Protein AF-A0AAV6J4M1-F1 (afdb_monomer)

Secondary structure (DSSP, 8-state):
---PPPHHHHHHHHHHS----TT---HHHHHHHH-HHHHHHHHHH--EEEEEE-TTT--HHHHHHHHHT-TT--EEEEEE-S--TT-SHHHHHHHHHHHH-TT--EEEEEEEEE-SHHHHHHHHH-TT--EEEEEEPSS---GGGGG-TT--EEEEEEPPPTTS----SSS-TTSHHHHHHHHHHS-TT--EEEEES-B--TTHHHHHHHH-TT--EEE-TT-BS---HHHHHHHHHH-TT--EEE-TT--S-HHHHHHH-TT--EEEE-GGG--HHHHHHHHHTT-EEEE-

Structure (mmCIF, N/CA/C/O backbone):
data_AF-A0AAV6J4M1-F1
#
_entry.id   AF-A0AAV6J4M1-F1
#
loop_
_atom_site.group_PDB
_atom_site.id
_atom_site.type_symbol
_atom_site.label_atom_id
_atom_site.label_alt_id
_atom_site.label_comp_id
_atom_site.label_asym_id
_atom_site.label_entity_id
_atom_site.label_seq_id
_atom_site.pdbx_PDB_ins_code
_atom_site.Cartn_x
_atom_site.Cartn_y
_atom_site.Cartn_z
_atom_site.occupancy
_atom_site.B_iso_or_equiv
_atom_site.auth_seq_id
_atom_site.auth_comp_id
_atom_site.auth_asym_id
_atom_site.auth_atom_id
_atom_site.pdbx_PDB_model_num
ATOM 1 N N . MET A 1 1 ? -1.365 -8.390 -52.618 1.00 40.84 1 MET A N 1
ATOM 2 C CA . MET A 1 1 ? -2.039 -7.851 -51.422 1.00 40.84 1 MET A CA 1
ATOM 3 C C . MET A 1 1 ? -1.305 -8.433 -50.239 1.00 40.84 1 MET A C 1
ATOM 5 O O . MET A 1 1 ? -1.447 -9.622 -49.980 1.00 40.84 1 MET A O 1
ATOM 9 N N . ASP A 1 2 ? -0.430 -7.646 -49.626 1.00 44.84 2 ASP A N 1
ATOM 10 C CA . ASP A 1 2 ? 0.392 -8.113 -48.516 1.00 44.84 2 ASP A CA 1
ATOM 11 C C . ASP A 1 2 ? -0.505 -8.341 -47.301 1.00 44.84 2 ASP A C 1
ATOM 13 O O . ASP A 1 2 ? -0.982 -7.399 -46.677 1.00 44.84 2 ASP A O 1
ATOM 17 N N . GLY A 1 3 ? -0.771 -9.609 -46.988 1.00 54.00 3 GLY A N 1
ATOM 18 C CA . GLY A 1 3 ? -1.532 -10.043 -45.813 1.00 54.00 3 GLY A CA 1
ATOM 19 C C . GLY A 1 3 ? -0.759 -9.873 -44.502 1.00 54.00 3 GLY A C 1
ATOM 20 O O . GLY A 1 3 ? -0.816 -10.748 -43.641 1.00 54.00 3 GLY A O 1
ATOM 21 N N . SER A 1 4 ? 0.017 -8.797 -44.355 1.00 70.50 4 SER A N 1
ATOM 22 C CA . SER A 1 4 ? 0.750 -8.519 -43.126 1.00 70.50 4 SER A CA 1
ATOM 23 C C . SER A 1 4 ? -0.176 -7.819 -42.126 1.00 70.50 4 SER A C 1
ATOM 25 O O . SER A 1 4 ? -0.716 -6.747 -42.380 1.00 70.50 4 SER A O 1
ATOM 27 N N . LEU A 1 5 ? -0.391 -8.442 -40.964 1.00 73.62 5 LEU A N 1
ATOM 28 C CA . LEU A 1 5 ? -1.048 -7.777 -39.836 1.00 73.62 5 LEU A CA 1
ATOM 29 C C . LEU A 1 5 ? -0.231 -6.540 -39.432 1.00 73.62 5 LEU A C 1
ATOM 31 O O . LEU A 1 5 ? 0.966 -6.669 -39.156 1.00 73.62 5 LEU A O 1
ATOM 35 N N . CYS A 1 6 ? -0.865 -5.368 -39.373 1.00 82.31 6 CYS A N 1
ATOM 36 C CA . CYS A 1 6 ? -0.263 -4.129 -38.870 1.00 82.31 6 CYS A CA 1
ATOM 37 C C . CYS A 1 6 ? -0.032 -4.189 -37.350 1.00 82.31 6 CYS A C 1
ATOM 39 O O . CYS A 1 6 ? -0.712 -4.934 -36.643 1.00 82.31 6 CYS A O 1
ATOM 41 N N . ASP A 1 7 ? 0.911 -3.386 -36.845 1.00 81.31 7 ASP A N 1
ATOM 42 C CA . ASP A 1 7 ? 1.257 -3.355 -35.415 1.00 81.31 7 ASP A CA 1
ATOM 43 C C . ASP A 1 7 ? 0.049 -2.997 -34.535 1.00 81.31 7 ASP A C 1
ATOM 45 O O . ASP A 1 7 ? -0.155 -3.646 -33.520 1.00 81.31 7 ASP A O 1
ATOM 49 N N . GLU A 1 8 ? -0.823 -2.081 -34.965 1.00 81.81 8 GLU A N 1
ATOM 50 C CA . GLU A 1 8 ? -2.050 -1.699 -34.242 1.00 81.81 8 GLU A CA 1
ATOM 51 C C . GLU A 1 8 ? -2.999 -2.885 -34.000 1.00 81.81 8 GLU A C 1
ATOM 53 O O . GLU A 1 8 ? -3.528 -3.065 -32.902 1.00 81.81 8 GLU A O 1
ATOM 58 N N . LEU A 1 9 ? -3.183 -3.735 -35.017 1.00 80.31 9 LEU A N 1
ATOM 59 C CA . LEU A 1 9 ? -4.016 -4.932 -34.911 1.00 80.31 9 LEU A CA 1
ATOM 60 C C . LEU A 1 9 ? -3.347 -5.994 -34.035 1.00 80.31 9 LEU A C 1
ATOM 62 O O . LEU A 1 9 ? -4.029 -6.670 -33.268 1.00 80.31 9 LEU A O 1
ATOM 66 N N . LEU A 1 10 ? -2.019 -6.128 -34.115 1.00 80.50 10 LEU A N 1
ATOM 67 C CA . LEU A 1 10 ? -1.264 -7.014 -33.229 1.00 80.50 10 LEU A CA 1
ATOM 68 C C . LEU A 1 10 ? -1.346 -6.545 -31.775 1.00 80.50 10 LEU A C 1
ATOM 70 O O . LEU A 1 10 ? -1.583 -7.367 -30.899 1.00 80.50 10 LEU A O 1
ATOM 74 N N . GLU A 1 11 ? -1.216 -5.247 -31.503 1.00 78.94 11 GLU A N 1
ATOM 75 C CA . GLU A 1 11 ? -1.402 -4.693 -30.162 1.00 78.94 11 GLU A CA 1
ATOM 76 C C . G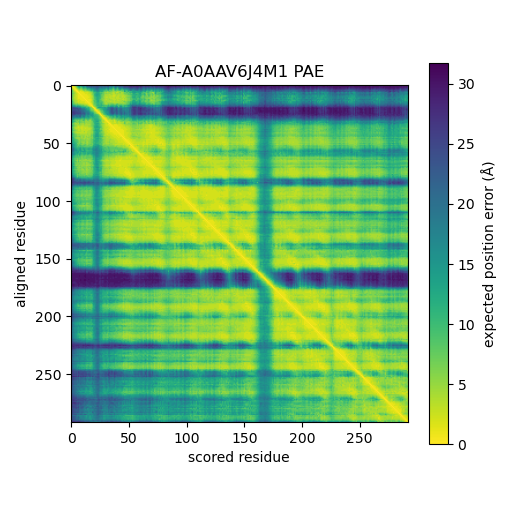LU A 1 11 ? -2.804 -4.972 -29.622 1.00 78.94 11 GLU A C 1
ATOM 78 O O . GLU A 1 11 ? -2.950 -5.346 -28.460 1.00 78.94 11 GLU A O 1
ATOM 83 N N . GLU A 1 12 ? -3.837 -4.839 -30.455 1.00 80.38 12 GLU A N 1
ATOM 84 C CA . GLU A 1 12 ? -5.207 -5.147 -30.053 1.00 80.38 12 GLU A CA 1
ATOM 85 C C . GLU A 1 12 ? -5.397 -6.640 -29.751 1.00 80.38 12 GLU A C 1
ATOM 87 O O . GLU A 1 12 ? -6.031 -6.997 -28.756 1.00 80.38 12 GLU A O 1
ATOM 92 N N . VAL A 1 13 ? -4.780 -7.526 -30.542 1.00 79.56 13 VAL A N 1
ATOM 93 C CA . VAL A 1 13 ? -4.726 -8.964 -30.236 1.00 79.56 13 VAL A CA 1
ATOM 94 C C . VAL A 1 13 ? -4.042 -9.191 -28.886 1.00 79.56 13 VAL A C 1
ATOM 96 O O . VAL A 1 13 ? -4.604 -9.877 -28.036 1.00 79.56 13 VAL A O 1
ATOM 99 N N . LEU A 1 14 ? -2.884 -8.569 -28.641 1.00 77.56 14 LEU A N 1
ATOM 100 C CA . LEU A 1 14 ? -2.144 -8.681 -27.378 1.00 77.56 14 LEU A CA 1
ATOM 101 C C . LEU A 1 14 ? -2.943 -8.169 -26.172 1.00 77.56 14 LEU A C 1
ATOM 103 O O . LEU A 1 14 ? -2.889 -8.780 -25.105 1.00 77.56 14 LEU A O 1
ATOM 107 N N . ARG A 1 15 ? -3.712 -7.083 -26.331 1.00 73.25 15 ARG A N 1
ATOM 108 C CA . ARG A 1 15 ? -4.602 -6.549 -25.284 1.00 73.25 15 ARG A CA 1
ATOM 109 C C . ARG A 1 15 ? -5.758 -7.495 -24.965 1.00 73.25 15 ARG A C 1
ATOM 111 O O . ARG A 1 15 ? -6.187 -7.546 -23.814 1.00 73.25 15 ARG A O 1
ATOM 118 N N . ARG A 1 16 ? -6.252 -8.234 -25.963 1.00 74.50 16 ARG A N 1
ATOM 119 C CA . ARG A 1 16 ? -7.372 -9.181 -25.830 1.00 74.50 16 ARG A CA 1
ATOM 120 C C . ARG A 1 16 ? -6.956 -10.576 -25.383 1.00 74.50 16 ARG A C 1
ATOM 122 O O . ARG A 1 16 ? -7.824 -11.356 -24.990 1.00 74.50 16 ARG A O 1
ATOM 129 N N . LEU A 1 17 ? -5.665 -10.909 -25.434 1.00 69.81 17 LEU A N 1
ATOM 130 C CA . LEU A 1 17 ? -5.186 -12.181 -24.911 1.00 69.81 17 LEU A CA 1
ATOM 131 C C . LEU A 1 17 ? -5.515 -12.277 -23.413 1.00 69.81 17 LEU A C 1
ATOM 133 O O . LEU A 1 17 ? -5.267 -11.325 -22.666 1.00 69.81 17 LEU A O 1
ATOM 137 N N . PRO A 1 18 ? -6.069 -13.411 -22.946 1.00 58.81 18 PRO A N 1
ATOM 138 C CA . PRO A 1 18 ? -6.421 -13.578 -21.547 1.00 58.81 18 PRO A CA 1
ATOM 139 C C . PRO A 1 18 ? -5.199 -13.356 -20.649 1.00 58.81 18 PRO A C 1
ATOM 141 O O . PRO A 1 18 ? -4.296 -14.192 -20.593 1.00 58.81 18 PRO A O 1
ATOM 144 N N . ARG A 1 19 ? -5.192 -12.259 -19.883 1.00 55.91 19 ARG A N 1
ATOM 145 C CA . ARG A 1 19 ? -4.301 -12.082 -18.728 1.00 55.91 19 ARG A CA 1
ATOM 146 C C . ARG A 1 19 ? -4.789 -13.031 -17.627 1.00 55.91 19 ARG A C 1
ATOM 148 O O . ARG A 1 19 ? -5.491 -12.616 -16.710 1.00 55.91 19 ARG A O 1
ATOM 155 N N . ARG A 1 20 ? -4.573 -14.342 -17.795 1.00 42.81 20 ARG A N 1
ATOM 156 C CA . ARG A 1 20 ? -5.052 -15.343 -16.830 1.00 42.81 20 ARG A CA 1
ATOM 157 C C . ARG A 1 20 ? -4.325 -15.184 -15.494 1.00 42.81 20 ARG A C 1
ATOM 159 O O . ARG A 1 20 ? -3.163 -14.802 -15.443 1.00 42.81 20 ARG A O 1
ATOM 166 N N . LEU A 1 21 ? -5.097 -15.467 -14.447 1.00 35.28 21 LEU A N 1
ATOM 167 C CA . LEU A 1 21 ? -4.810 -15.368 -13.021 1.00 35.28 21 LEU A CA 1
ATOM 168 C C . LEU A 1 21 ? -3.398 -15.831 -12.588 1.00 35.28 21 LEU A C 1
ATOM 170 O O . LEU A 1 21 ? -2.797 -16.673 -13.254 1.00 35.28 21 LEU A O 1
ATOM 174 N N . PRO A 1 22 ? -2.926 -15.399 -11.397 1.00 39.91 22 PRO A N 1
ATOM 175 C CA . PRO A 1 22 ? -1.544 -15.556 -10.914 1.00 39.91 22 PRO A CA 1
ATOM 176 C C . PRO A 1 22 ? -1.034 -16.998 -10.730 1.00 39.91 22 PRO A C 1
ATOM 178 O O . PRO A 1 22 ? 0.119 -17.180 -10.355 1.00 39.91 22 PRO A O 1
ATOM 181 N N . PHE A 1 23 ? -1.869 -18.019 -10.949 1.00 31.69 23 PHE A N 1
ATOM 182 C CA . PHE A 1 23 ? -1.563 -19.418 -10.628 1.00 31.69 23 PHE A CA 1
ATOM 183 C C . PHE A 1 23 ? -1.168 -20.291 -11.826 1.00 31.69 23 PHE A C 1
ATOM 185 O O . PHE A 1 23 ? -0.616 -21.367 -11.623 1.00 31.69 23 PHE A O 1
ATOM 192 N N . PHE A 1 24 ? -1.378 -19.829 -13.062 1.00 31.62 24 PHE A N 1
ATOM 193 C CA . PHE A 1 24 ? -0.887 -20.512 -14.261 1.00 31.62 24 PHE A CA 1
ATOM 194 C C . PHE A 1 24 ? -0.289 -19.479 -15.216 1.00 31.62 24 PHE A C 1
ATOM 196 O O . PHE A 1 24 ? -0.971 -18.925 -16.080 1.00 31.62 24 PHE A O 1
ATOM 203 N N . ALA A 1 25 ? 1.004 -19.203 -15.041 1.00 42.94 25 ALA A N 1
ATOM 204 C CA . ALA A 1 25 ? 1.807 -18.623 -16.108 1.00 42.94 25 ALA A CA 1
ATOM 205 C C . ALA A 1 25 ? 1.700 -19.531 -17.345 1.00 42.94 25 ALA A C 1
ATOM 207 O O . ALA A 1 25 ? 1.677 -20.748 -17.186 1.00 42.94 25 ALA A O 1
ATOM 208 N N . SER A 1 26 ? 1.563 -18.938 -18.538 1.00 44.09 26 SER A N 1
ATOM 209 C CA . SER A 1 26 ? 2.355 -19.328 -19.722 1.00 44.09 26 SER A CA 1
ATOM 210 C C . SER A 1 26 ? 1.927 -18.619 -21.012 1.00 44.09 26 SER A C 1
ATOM 212 O O . SER A 1 26 ? 2.798 -18.293 -21.805 1.00 44.09 26 SER A O 1
ATOM 214 N N . SER A 1 27 ? 0.656 -18.245 -21.228 1.00 46.75 27 SER A N 1
ATOM 215 C CA . SER A 1 27 ? 0.275 -17.801 -22.592 1.00 46.75 27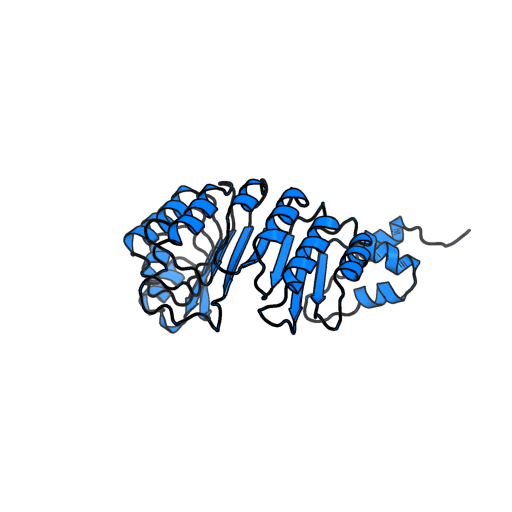 SER A CA 1
ATOM 216 C C . SER A 1 27 ? 0.918 -16.479 -23.062 1.00 46.75 27 SER A C 1
ATOM 218 O O . SER A 1 27 ? 1.266 -16.354 -24.232 1.00 46.75 27 SER A O 1
ATOM 220 N N . THR A 1 28 ? 1.148 -15.498 -22.179 1.00 51.84 28 THR A N 1
ATOM 221 C CA . THR A 1 28 ? 1.833 -14.234 -22.534 1.00 51.84 28 THR A CA 1
ATOM 222 C C . THR A 1 28 ? 3.354 -14.367 -22.613 1.00 51.84 28 THR A C 1
ATOM 224 O O . THR A 1 28 ? 3.997 -13.579 -23.306 1.00 51.84 28 THR A O 1
ATOM 227 N N . ALA A 1 29 ? 3.941 -15.370 -21.954 1.00 56.22 29 ALA A N 1
ATOM 228 C CA . ALA A 1 29 ? 5.354 -15.692 -22.128 1.00 56.22 29 ALA A CA 1
ATOM 229 C C . ALA A 1 29 ? 5.597 -16.284 -23.526 1.00 56.22 29 ALA A C 1
ATOM 231 O O . ALA A 1 29 ? 6.570 -15.911 -24.180 1.00 56.22 29 ALA A O 1
ATOM 232 N N . ASP A 1 30 ? 4.664 -17.090 -24.035 1.00 63.12 30 ASP A N 1
ATOM 233 C CA . ASP A 1 30 ? 4.763 -17.716 -25.358 1.00 63.12 30 ASP A CA 1
ATOM 234 C C . ASP A 1 30 ? 4.690 -16.694 -26.504 1.00 63.12 30 ASP A C 1
ATOM 236 O O . ASP A 1 30 ? 5.442 -16.784 -27.473 1.00 63.12 30 ASP A O 1
ATOM 240 N N . VAL A 1 31 ? 3.871 -15.645 -26.359 1.00 72.88 31 VAL A N 1
ATOM 241 C CA . VAL A 1 31 ? 3.809 -14.486 -27.279 1.00 72.88 31 VAL A CA 1
ATOM 242 C C . VAL A 1 31 ? 5.188 -13.862 -27.493 1.00 72.88 31 VAL A C 1
ATOM 244 O O . VAL A 1 31 ? 5.555 -13.479 -28.607 1.00 72.88 31 VAL A O 1
ATOM 247 N N . SER A 1 32 ? 5.961 -13.766 -26.414 1.00 73.75 32 SER A N 1
ATOM 248 C CA . SER A 1 32 ? 7.292 -13.171 -26.415 1.00 73.75 32 SER A CA 1
ATOM 249 C C . SER A 1 32 ? 8.322 -14.029 -27.175 1.00 73.75 32 SER A C 1
ATOM 251 O O . SER A 1 32 ? 9.348 -13.510 -27.618 1.00 73.75 32 SER A O 1
ATOM 253 N N . LEU A 1 33 ? 8.011 -15.316 -27.387 1.00 80.69 33 LEU A N 1
ATOM 254 C CA . LEU A 1 33 ? 8.830 -16.297 -28.104 1.00 80.69 33 LEU A CA 1
ATOM 255 C C . LEU A 1 33 ? 8.482 -16.406 -29.600 1.00 80.69 33 LEU A C 1
ATOM 257 O O . LEU A 1 33 ? 9.277 -16.954 -30.359 1.00 80.69 33 LEU A O 1
ATOM 261 N N . VAL A 1 34 ? 7.343 -15.856 -30.049 1.00 85.38 34 VAL A N 1
ATOM 262 C CA . VAL A 1 34 ? 6.888 -15.954 -31.453 1.00 85.38 34 VAL A CA 1
ATOM 263 C C . VAL A 1 34 ? 7.854 -15.260 -32.415 1.00 85.38 34 VAL A C 1
ATOM 265 O O . VAL A 1 34 ? 8.222 -15.806 -33.451 1.00 85.38 34 VAL A O 1
ATOM 268 N N . SER A 1 35 ? 8.251 -14.021 -32.111 1.00 85.56 35 SER A N 1
ATOM 269 C CA . SER A 1 35 ? 9.223 -13.268 -32.912 1.00 85.56 35 SER A CA 1
ATOM 270 C C . SER A 1 35 ? 9.751 -12.045 -32.162 1.00 85.56 35 SER A C 1
ATOM 272 O O . SER A 1 35 ? 9.118 -11.540 -31.235 1.00 85.56 35 SER A O 1
ATOM 274 N N . LYS A 1 36 ? 10.867 -11.470 -32.637 1.00 86.38 36 LYS A N 1
ATOM 275 C CA . LYS A 1 36 ? 11.378 -10.187 -32.116 1.00 86.38 36 LYS A CA 1
ATOM 276 C C . LYS A 1 36 ? 10.361 -9.044 -32.252 1.00 86.38 36 LYS A C 1
ATOM 278 O O . LYS A 1 36 ? 10.357 -8.151 -31.411 1.00 86.38 36 LYS A O 1
ATOM 283 N N . ARG A 1 37 ? 9.513 -9.057 -33.292 1.00 87.31 37 ARG A N 1
ATOM 284 C CA . ARG A 1 37 ? 8.454 -8.051 -33.495 1.00 87.31 37 ARG A CA 1
ATOM 285 C C . ARG A 1 37 ? 7.375 -8.180 -32.419 1.00 87.31 37 ARG A C 1
ATOM 287 O O . ARG A 1 37 ? 7.059 -7.194 -31.765 1.00 87.31 37 ARG A O 1
ATOM 294 N N . TRP A 1 38 ? 6.902 -9.401 -32.175 1.00 86.25 38 TRP A N 1
ATOM 295 C CA . TRP A 1 38 ? 5.918 -9.697 -31.130 1.00 86.25 38 TRP A CA 1
ATOM 296 C C . TRP A 1 38 ? 6.452 -9.383 -29.731 1.00 86.25 38 TRP A C 1
ATOM 298 O O . TRP A 1 38 ? 5.757 -8.752 -28.944 1.00 86.25 38 TRP A O 1
ATOM 308 N N . LEU A 1 39 ? 7.715 -9.720 -29.452 1.00 84.44 39 LEU A N 1
ATOM 309 C CA . LEU A 1 39 ? 8.377 -9.372 -28.196 1.00 84.44 39 LEU A CA 1
ATOM 310 C C . LEU A 1 39 ? 8.403 -7.855 -27.952 1.00 84.44 39 LEU A C 1
ATOM 312 O O . LEU A 1 39 ? 8.117 -7.413 -26.843 1.00 84.44 39 LEU A O 1
ATOM 316 N N . ARG A 1 40 ? 8.744 -7.049 -28.967 1.00 87.25 40 ARG A N 1
ATOM 317 C CA . ARG A 1 40 ? 8.780 -5.581 -28.838 1.00 87.25 40 ARG A CA 1
ATOM 318 C C . ARG A 1 40 ? 7.392 -4.998 -28.572 1.00 87.25 40 ARG A C 1
ATOM 320 O O . ARG A 1 40 ? 7.267 -4.201 -27.651 1.00 87.25 40 ARG A O 1
ATOM 327 N N . LEU A 1 41 ? 6.376 -5.432 -29.323 1.00 85.19 41 LEU A N 1
ATOM 328 C CA . LEU A 1 41 ? 4.989 -4.975 -29.148 1.00 85.19 41 LEU A CA 1
ATOM 329 C C . LEU A 1 41 ? 4.397 -5.419 -27.806 1.00 85.19 41 LEU A C 1
ATOM 331 O O . LEU A 1 41 ? 3.686 -4.670 -27.142 1.00 85.19 41 LEU A O 1
ATOM 335 N N . TYR A 1 42 ? 4.726 -6.631 -27.362 1.00 85.12 42 TYR A N 1
ATOM 336 C CA . TYR A 1 42 ? 4.346 -7.105 -26.037 1.00 85.12 42 TYR A CA 1
ATOM 337 C C . TYR A 1 42 ? 4.934 -6.207 -24.946 1.00 85.12 42 TYR A C 1
ATOM 339 O O . TYR A 1 42 ? 4.208 -5.743 -24.069 1.00 85.12 42 TYR A O 1
ATOM 347 N N . ARG A 1 43 ? 6.234 -5.895 -25.016 1.00 87.19 43 ARG A N 1
ATOM 348 C CA . ARG A 1 43 ? 6.882 -5.022 -24.026 1.00 87.19 43 ARG A CA 1
ATOM 349 C C . ARG A 1 43 ? 6.337 -3.590 -24.062 1.00 87.19 43 ARG A C 1
ATOM 351 O O . ARG A 1 43 ? 6.094 -3.028 -22.998 1.00 87.19 43 ARG A O 1
ATOM 358 N N . SER A 1 44 ? 6.058 -3.031 -25.244 1.00 86.62 44 SER A N 1
ATOM 359 C CA . SER A 1 44 ? 5.497 -1.676 -25.369 1.00 86.62 44 SER A CA 1
ATOM 360 C C . SER A 1 44 ? 4.076 -1.552 -24.819 1.00 86.62 44 SER A C 1
ATOM 362 O O . SER A 1 44 ? 3.732 -0.513 -24.265 1.00 86.62 44 SER A O 1
ATOM 364 N N . THR A 1 45 ? 3.265 -2.607 -24.924 1.00 84.31 45 THR A N 1
ATOM 365 C CA . THR A 1 45 ? 1.862 -2.614 -24.470 1.00 84.31 45 THR A CA 1
ATOM 366 C C . THR A 1 45 ? 1.669 -3.108 -23.036 1.00 84.31 45 THR A C 1
ATOM 368 O O . THR A 1 45 ? 0.571 -2.994 -22.481 1.00 84.31 45 THR A O 1
ATOM 371 N N . THR A 1 46 ? 2.716 -3.646 -22.408 1.00 85.19 46 THR A N 1
ATOM 372 C CA . THR A 1 46 ? 2.650 -4.161 -21.037 1.00 85.19 46 THR A CA 1
ATOM 373 C C . THR A 1 46 ? 2.649 -3.014 -20.029 1.00 85.19 46 THR A C 1
ATOM 375 O O . THR A 1 46 ? 3.603 -2.246 -19.932 1.00 85.19 46 THR A O 1
ATOM 378 N N . SER A 1 47 ? 1.574 -2.926 -19.242 1.00 88.44 47 SER A N 1
ATOM 379 C CA . SER A 1 47 ? 1.403 -1.913 -18.192 1.00 88.44 47 SER A CA 1
ATOM 380 C C . SER A 1 47 ? 1.690 -2.431 -16.781 1.00 88.44 47 SER A C 1
ATOM 382 O O . SER A 1 47 ? 1.912 -1.640 -15.867 1.00 88.44 47 SER A O 1
ATOM 384 N N . THR A 1 48 ? 1.685 -3.751 -16.593 1.00 88.88 48 THR A N 1
ATOM 385 C CA . THR A 1 48 ? 1.847 -4.412 -15.294 1.00 88.88 48 THR A CA 1
ATOM 386 C C . THR A 1 48 ? 2.946 -5.459 -15.380 1.00 88.88 48 THR A C 1
ATOM 388 O O . THR A 1 48 ? 2.886 -6.324 -16.255 1.00 88.88 48 THR A O 1
ATOM 391 N N . LEU A 1 49 ? 3.912 -5.417 -14.467 1.00 90.00 49 LEU A N 1
ATOM 392 C CA . LEU A 1 49 ? 5.040 -6.342 -14.462 1.00 90.00 49 LEU A CA 1
ATOM 393 C C . LEU A 1 49 ? 5.334 -6.842 -13.048 1.00 90.00 49 LEU A C 1
ATOM 395 O O . LEU A 1 49 ? 5.384 -6.061 -12.099 1.00 90.00 49 LEU A O 1
ATOM 399 N N . SER A 1 50 ? 5.572 -8.145 -12.932 1.00 90.31 50 SER A N 1
ATOM 400 C CA . SER A 1 50 ? 6.018 -8.788 -11.698 1.00 90.31 50 SER A CA 1
ATOM 401 C C . SER A 1 50 ? 7.352 -9.474 -11.950 1.00 90.31 50 SER A C 1
ATOM 403 O O . SER A 1 50 ? 7.453 -10.307 -12.851 1.00 90.31 50 SER A O 1
ATOM 405 N N . LEU A 1 51 ? 8.374 -9.116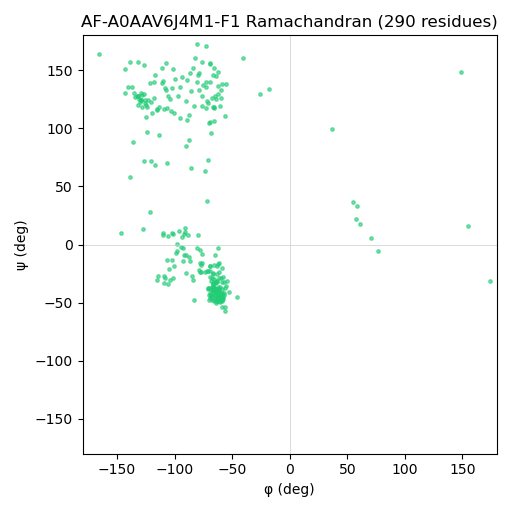 -11.176 1.00 89.88 51 LEU A N 1
ATOM 406 C CA . LEU A 1 51 ? 9.734 -9.628 -11.321 1.00 89.88 51 LEU A CA 1
ATOM 407 C C . LEU A 1 51 ? 10.190 -10.300 -10.032 1.00 89.88 51 LEU A C 1
ATOM 409 O O . LEU A 1 51 ? 9.962 -9.785 -8.941 1.00 89.88 51 LEU A O 1
ATOM 413 N N . ARG A 1 52 ? 10.884 -11.429 -10.176 1.00 88.00 52 ARG A N 1
ATOM 414 C CA . ARG A 1 52 ? 11.630 -12.061 -9.088 1.00 88.00 52 ARG A CA 1
ATOM 415 C C . ARG A 1 52 ? 13.113 -11.901 -9.360 1.00 88.00 52 ARG A C 1
ATOM 417 O O . ARG A 1 52 ? 13.610 -12.387 -10.374 1.00 88.00 52 ARG A O 1
ATOM 424 N N . LEU A 1 53 ? 13.791 -11.176 -8.485 1.00 87.94 53 LEU A N 1
ATOM 425 C CA . LEU A 1 53 ? 15.183 -10.789 -8.652 1.00 87.94 53 LEU A CA 1
ATOM 426 C C . LEU A 1 53 ? 16.013 -11.398 -7.529 1.00 87.94 53 LEU A C 1
ATOM 428 O O . LEU A 1 53 ? 15.596 -11.405 -6.376 1.00 87.94 53 LEU A O 1
ATOM 432 N N . SER A 1 54 ? 17.201 -11.867 -7.869 1.00 85.69 54 SER A N 1
ATOM 433 C CA . SER A 1 54 ? 18.227 -12.280 -6.926 1.00 85.69 54 SER A CA 1
ATOM 434 C C . SER A 1 54 ? 19.559 -11.646 -7.333 1.00 85.69 54 SER A C 1
ATOM 436 O O . SER A 1 54 ? 19.748 -11.303 -8.506 1.00 85.69 54 SER A O 1
ATOM 438 N N . PRO A 1 55 ? 20.507 -11.487 -6.398 1.00 81.25 55 PRO A N 1
ATOM 439 C CA . PRO A 1 55 ? 21.846 -10.996 -6.723 1.00 81.25 55 PRO A CA 1
ATOM 440 C C . PRO A 1 55 ? 22.535 -11.824 -7.816 1.00 81.25 55 PRO A C 1
ATOM 442 O O . PRO A 1 55 ? 23.281 -11.282 -8.625 1.00 81.25 55 PRO A O 1
ATOM 445 N N . ASP A 1 56 ? 22.235 -13.123 -7.871 1.00 81.88 56 ASP A N 1
ATOM 446 C CA . ASP A 1 56 ? 22.838 -14.062 -8.819 1.00 81.88 56 ASP A CA 1
ATOM 447 C C . ASP A 1 56 ? 22.257 -13.946 -10.235 1.00 81.88 56 ASP A C 1
ATOM 449 O O . ASP A 1 56 ? 22.906 -14.336 -11.206 1.00 81.88 56 ASP A O 1
ATOM 453 N N . ASN A 1 57 ? 21.027 -13.435 -10.372 1.00 79.75 57 ASN A N 1
ATOM 454 C CA . ASN A 1 57 ? 20.301 -13.428 -11.645 1.00 79.75 57 ASN A CA 1
ATOM 455 C C . ASN A 1 57 ? 20.202 -12.047 -12.307 1.00 79.75 57 ASN A C 1
ATOM 457 O O . ASN A 1 57 ? 19.824 -11.958 -13.477 1.00 79.75 57 ASN A O 1
ATOM 461 N N . CYS A 1 58 ? 20.516 -10.972 -11.582 1.00 78.81 58 CYS A N 1
ATOM 462 C CA . CYS A 1 58 ? 20.239 -9.617 -12.031 1.00 78.81 58 CYS A CA 1
ATOM 463 C C . CYS A 1 58 ? 21.346 -8.650 -11.620 1.00 78.81 58 CYS A C 1
ATOM 465 O O . CYS A 1 58 ? 21.688 -8.523 -10.449 1.00 78.81 58 CYS A O 1
ATOM 467 N N . THR A 1 59 ? 21.829 -7.866 -12.587 1.00 81.19 59 THR A N 1
ATOM 468 C CA . THR A 1 59 ? 22.623 -6.664 -12.299 1.00 81.19 59 THR A CA 1
ATOM 469 C C . THR A 1 59 ? 21.730 -5.420 -12.400 1.00 81.19 59 THR A C 1
ATOM 471 O O . THR A 1 59 ? 20.898 -5.347 -13.312 1.00 81.19 59 THR A O 1
ATOM 474 N N . PRO A 1 60 ? 21.887 -4.398 -11.541 1.00 77.69 60 PRO A N 1
ATOM 475 C CA . PRO A 1 60 ? 21.042 -3.196 -11.579 1.00 77.69 60 PRO A CA 1
ATOM 476 C C . PRO A 1 60 ? 21.032 -2.490 -12.943 1.00 77.69 60 PRO A C 1
ATOM 478 O O . PRO A 1 60 ? 19.993 -2.011 -13.398 1.00 77.69 60 PRO A O 1
ATOM 481 N N . HIS A 1 61 ? 22.172 -2.481 -13.641 1.00 79.12 61 HIS A N 1
ATOM 482 C CA . HIS A 1 61 ? 22.280 -1.909 -14.985 1.00 79.12 61 HIS A CA 1
ATOM 483 C C . HIS A 1 61 ? 21.465 -2.705 -16.019 1.00 79.12 61 HIS A C 1
ATOM 485 O O . HIS A 1 61 ? 20.829 -2.126 -16.903 1.00 79.12 61 HIS A O 1
ATOM 491 N N . SER A 1 62 ? 21.453 -4.040 -15.918 1.00 86.62 62 SER A N 1
ATOM 492 C CA . SER A 1 62 ? 20.615 -4.873 -16.789 1.00 86.62 62 SER A CA 1
ATOM 493 C C . SER A 1 62 ? 19.126 -4.626 -16.555 1.00 86.62 62 SER A C 1
ATOM 495 O O . SER A 1 62 ? 18.359 -4.625 -17.516 1.00 86.62 62 SER A O 1
ATOM 497 N N . LEU A 1 63 ? 18.731 -4.318 -15.315 1.00 88.38 63 LEU A N 1
ATOM 498 C CA . LEU A 1 63 ? 17.350 -3.996 -14.978 1.00 88.38 63 LEU A CA 1
ATOM 499 C C . LEU A 1 63 ? 16.904 -2.665 -15.584 1.00 88.38 63 LEU A C 1
ATOM 501 O O . LEU A 1 63 ? 15.830 -2.625 -16.175 1.00 88.38 63 LEU A O 1
ATOM 505 N N . SER A 1 64 ? 17.713 -1.603 -15.521 1.00 89.38 64 SER A N 1
ATOM 506 C CA . SER A 1 64 ? 17.357 -0.326 -16.165 1.00 89.38 64 SER A CA 1
ATOM 507 C C . SER A 1 64 ? 17.178 -0.487 -17.677 1.00 89.38 64 SER A C 1
ATOM 509 O O . SER A 1 64 ? 16.174 -0.061 -18.249 1.00 89.38 64 SER A O 1
ATOM 511 N N . SER A 1 65 ? 18.117 -1.187 -18.326 1.00 90.50 65 SER A N 1
ATOM 512 C CA . SER A 1 65 ? 18.013 -1.517 -19.752 1.00 90.50 65 SER A CA 1
ATOM 513 C C . SER A 1 65 ? 16.755 -2.333 -20.046 1.00 90.50 65 SER A C 1
ATOM 515 O O . SER A 1 65 ? 15.996 -2.009 -20.957 1.00 90.50 65 SER A O 1
ATOM 517 N N . PHE A 1 66 ? 16.464 -3.351 -19.240 1.00 90.88 66 PHE A N 1
ATOM 518 C CA . PHE A 1 66 ? 15.259 -4.153 -19.389 1.00 90.88 66 PHE A CA 1
ATOM 519 C C . PHE A 1 66 ? 13.981 -3.311 -19.249 1.00 90.88 66 PHE A C 1
ATOM 521 O O . PHE A 1 66 ? 13.144 -3.354 -20.150 1.00 90.88 66 PHE A O 1
ATOM 528 N N . LEU A 1 67 ? 13.867 -2.496 -18.197 1.00 90.69 67 LEU A N 1
ATOM 529 C CA . LEU A 1 67 ? 12.705 -1.642 -17.932 1.00 90.69 67 LEU A CA 1
ATOM 530 C C . LEU A 1 67 ? 12.484 -0.573 -19.006 1.00 90.69 67 LEU A C 1
ATOM 532 O O . LEU A 1 67 ? 11.336 -0.274 -19.321 1.00 90.69 67 LEU A O 1
ATOM 536 N N . SER A 1 68 ? 13.546 -0.069 -19.645 1.00 90.06 68 SER A N 1
ATOM 537 C CA . SER A 1 68 ? 13.424 0.894 -20.753 1.00 90.06 68 SER A CA 1
ATOM 538 C C . SER A 1 68 ? 12.605 0.375 -21.946 1.00 90.06 68 SER A C 1
ATOM 540 O O . SER A 1 68 ? 12.062 1.160 -22.721 1.00 90.06 68 SER A O 1
ATOM 542 N N . HIS A 1 69 ? 12.446 -0.948 -22.075 1.00 89.94 69 HIS A N 1
ATOM 543 C CA . HIS A 1 69 ? 11.610 -1.553 -23.111 1.00 89.94 69 HIS A CA 1
ATOM 544 C C . HIS A 1 69 ? 10.105 -1.496 -22.793 1.00 89.94 69 HIS A C 1
ATOM 546 O O . HIS A 1 69 ? 9.307 -1.898 -23.639 1.00 89.94 69 HIS A O 1
ATOM 552 N N . PHE A 1 70 ? 9.711 -1.015 -21.608 1.00 90.38 70 PHE A N 1
ATOM 553 C CA . PHE A 1 70 ? 8.330 -0.975 -21.117 1.00 90.38 70 PHE A CA 1
ATOM 554 C C . PHE A 1 70 ? 7.839 0.473 -20.894 1.00 90.38 70 PHE A C 1
ATOM 556 O O . PHE A 1 70 ? 7.591 0.889 -19.763 1.00 90.38 70 PHE A O 1
ATOM 563 N N . PRO A 1 71 ? 7.656 1.274 -21.961 1.00 89.44 71 PRO A N 1
ATOM 564 C CA . PRO A 1 71 ? 7.288 2.694 -21.870 1.00 89.44 71 PRO A CA 1
ATOM 565 C C . PRO A 1 71 ? 5.893 2.968 -21.276 1.00 89.44 71 PRO A C 1
ATOM 567 O O . PRO A 1 71 ? 5.596 4.104 -20.891 1.00 89.44 71 PRO A O 1
ATOM 570 N N . CYS A 1 72 ? 5.021 1.958 -21.231 1.00 87.81 72 CYS A N 1
ATOM 571 C CA . CYS A 1 72 ? 3.663 2.042 -20.689 1.00 87.81 72 CYS A CA 1
ATOM 572 C C . CYS A 1 72 ? 3.534 1.435 -19.283 1.00 87.81 72 CYS A C 1
ATOM 574 O O . CYS A 1 72 ? 2.412 1.273 -18.800 1.00 87.81 72 CYS A O 1
ATOM 576 N N . LEU A 1 73 ? 4.651 1.095 -18.629 1.00 90.88 73 LEU A N 1
ATOM 577 C CA . LEU A 1 73 ? 4.635 0.475 -17.310 1.00 90.88 73 LEU A CA 1
ATOM 578 C C . LEU A 1 73 ? 4.070 1.434 -16.252 1.00 90.88 73 LEU A C 1
ATOM 580 O O . LEU A 1 73 ? 4.648 2.484 -15.975 1.00 90.88 73 LEU A O 1
ATOM 584 N N . SER A 1 74 ? 2.952 1.042 -15.642 1.00 93.25 74 SER A N 1
ATOM 585 C CA . SER A 1 74 ? 2.288 1.780 -14.565 1.00 93.25 74 SER A CA 1
ATOM 586 C C . SER A 1 74 ? 2.308 1.020 -13.238 1.00 93.25 74 SER A C 1
ATOM 588 O O . SER A 1 74 ? 2.309 1.643 -12.181 1.00 93.25 74 SER A O 1
ATOM 590 N N . SER A 1 75 ? 2.370 -0.313 -13.262 1.00 93.56 75 SER A N 1
ATOM 591 C CA . SER A 1 75 ? 2.420 -1.147 -12.060 1.00 93.56 75 SER A CA 1
ATOM 592 C C . SER A 1 75 ? 3.617 -2.088 -12.091 1.00 93.56 75 SER A C 1
ATOM 594 O O . SER A 1 75 ? 3.776 -2.871 -13.031 1.00 93.56 75 SER A O 1
ATOM 596 N N . LEU A 1 76 ? 4.444 -2.022 -11.051 1.00 93.88 76 LEU A N 1
ATOM 597 C CA . LEU A 1 76 ? 5.633 -2.848 -10.895 1.00 93.88 76 LEU A CA 1
ATOM 598 C C . LEU A 1 76 ? 5.644 -3.506 -9.517 1.00 93.88 76 LEU A C 1
ATOM 600 O O . LEU A 1 76 ? 5.589 -2.832 -8.489 1.00 93.88 76 LEU A O 1
ATOM 604 N N . SER A 1 77 ? 5.752 -4.829 -9.506 1.00 92.69 77 SER A N 1
ATOM 605 C CA . SER A 1 77 ? 5.974 -5.619 -8.301 1.00 92.69 77 SER A CA 1
ATOM 606 C C . SER A 1 77 ? 7.308 -6.345 -8.419 1.00 92.69 77 SER A C 1
ATOM 608 O O . SER A 1 77 ? 7.568 -7.026 -9.411 1.00 92.69 77 SER A O 1
ATOM 610 N N . ILE A 1 78 ? 8.172 -6.173 -7.426 1.00 91.19 78 ILE A N 1
ATOM 611 C CA . ILE A 1 78 ? 9.489 -6.797 -7.370 1.00 91.19 78 ILE A CA 1
ATOM 612 C C . ILE A 1 78 ? 9.579 -7.610 -6.083 1.00 91.19 78 ILE A C 1
ATOM 614 O O . ILE A 1 78 ? 9.421 -7.085 -4.980 1.00 91.19 78 ILE A O 1
ATOM 618 N N . THR A 1 79 ? 9.880 -8.895 -6.233 1.00 88.81 79 THR A N 1
ATOM 619 C CA . THR A 1 79 ? 10.241 -9.786 -5.133 1.00 88.81 79 THR A CA 1
ATOM 620 C C . THR A 1 79 ? 11.745 -10.014 -5.165 1.00 88.81 79 THR A C 1
ATOM 622 O O . THR A 1 79 ? 12.277 -10.408 -6.203 1.00 88.81 79 THR A O 1
ATOM 625 N N . ILE A 1 80 ? 12.432 -9.747 -4.054 1.00 85.44 80 ILE A N 1
ATOM 626 C CA . ILE A 1 80 ? 13.879 -9.967 -3.937 1.00 85.44 80 ILE A CA 1
ATOM 627 C C . ILE A 1 80 ? 14.149 -11.236 -3.125 1.00 85.44 80 ILE A C 1
ATOM 629 O O . ILE A 1 80 ? 13.891 -11.271 -1.919 1.00 85.44 80 ILE A O 1
ATOM 633 N N . ASP A 1 81 ? 14.739 -12.234 -3.782 1.00 83.50 81 ASP A N 1
ATOM 634 C CA . ASP A 1 81 ? 15.141 -13.516 -3.203 1.00 83.50 81 ASP A CA 1
ATOM 635 C C . ASP A 1 81 ? 16.654 -13.542 -2.912 1.00 83.50 81 ASP A C 1
ATOM 637 O O . ASP A 1 81 ? 17.451 -12.883 -3.579 1.00 83.50 81 ASP A O 1
ATOM 641 N N . GLY A 1 82 ? 17.074 -14.310 -1.900 1.00 68.00 82 GLY A N 1
ATOM 642 C CA . GLY A 1 82 ? 18.493 -14.651 -1.686 1.00 68.00 82 GLY A CA 1
ATOM 643 C C . GLY A 1 82 ? 19.427 -13.523 -1.219 1.00 68.00 82 GLY A C 1
ATOM 644 O O . GLY A 1 82 ? 20.625 -13.741 -1.106 1.00 68.00 82 GLY A O 1
ATOM 645 N N . CYS A 1 83 ? 18.921 -12.324 -0.918 1.00 62.94 83 CYS A N 1
ATOM 646 C CA . CYS A 1 83 ? 19.765 -11.213 -0.464 1.00 62.94 83 CYS A CA 1
ATOM 647 C C . CYS A 1 83 ? 20.164 -11.319 1.018 1.00 62.94 83 CYS A C 1
ATOM 649 O O . CYS A 1 83 ? 19.294 -11.426 1.893 1.00 62.94 83 CYS A O 1
ATOM 651 N N . ASP A 1 84 ? 21.447 -11.123 1.324 1.00 61.78 84 ASP A N 1
ATOM 652 C CA . ASP A 1 84 ? 21.895 -10.815 2.684 1.00 61.78 84 ASP A CA 1
ATOM 653 C C . ASP A 1 84 ? 21.339 -9.463 3.148 1.00 61.78 84 ASP A C 1
ATOM 655 O O . ASP A 1 84 ? 21.206 -8.516 2.367 1.00 61.78 84 ASP A O 1
ATOM 659 N N . ARG A 1 85 ? 21.014 -9.343 4.442 1.00 55.38 85 ARG A N 1
ATOM 660 C CA . ARG A 1 85 ? 20.410 -8.123 5.027 1.00 55.38 85 ARG A CA 1
ATOM 661 C C . ARG A 1 85 ? 21.327 -6.886 4.989 1.00 55.38 85 ARG A C 1
ATOM 663 O O . ARG A 1 85 ? 20.859 -5.797 5.294 1.00 55.38 85 ARG A O 1
ATOM 670 N N . VAL A 1 86 ? 22.600 -7.058 4.630 1.00 57.00 86 VAL A N 1
ATOM 671 C CA . VAL A 1 86 ? 23.620 -5.995 4.525 1.00 57.00 86 VAL A CA 1
ATOM 672 C C . VAL A 1 86 ? 23.812 -5.527 3.072 1.00 57.00 86 VAL A C 1
ATOM 674 O O . VAL A 1 86 ? 24.522 -4.563 2.807 1.00 57.00 86 VAL A O 1
ATOM 677 N N . SER A 1 87 ? 23.183 -6.195 2.103 1.00 70.69 87 SER A N 1
ATOM 678 C CA . SER A 1 87 ? 23.347 -5.852 0.690 1.00 70.69 87 SER A CA 1
ATOM 679 C C . SER A 1 87 ? 22.630 -4.544 0.331 1.00 70.69 87 SER A C 1
ATOM 681 O O . SER A 1 87 ? 21.469 -4.336 0.673 1.00 70.69 87 SER A O 1
ATOM 683 N N . SER A 1 88 ? 23.303 -3.681 -0.434 1.00 81.75 88 SER A N 1
ATOM 684 C CA . SER A 1 88 ? 22.710 -2.479 -1.045 1.00 81.75 88 SER A CA 1
ATOM 685 C C . SER A 1 88 ? 21.915 -2.790 -2.318 1.00 81.75 88 SER A C 1
ATOM 687 O O . SER A 1 88 ? 21.488 -1.886 -3.033 1.00 81.75 88 SER A O 1
ATOM 689 N N . PHE A 1 89 ? 21.711 -4.075 -2.617 1.00 84.56 89 PHE A N 1
ATOM 690 C CA . PHE A 1 89 ? 21.026 -4.532 -3.818 1.00 84.56 89 PHE A CA 1
ATOM 691 C C . PHE A 1 89 ? 19.592 -3.983 -3.917 1.00 84.56 89 PHE A C 1
ATOM 693 O O . PHE A 1 89 ? 19.287 -3.387 -4.947 1.00 84.56 89 PHE A O 1
ATOM 700 N N . PRO A 1 90 ? 18.736 -4.041 -2.874 1.00 86.31 90 PRO A N 1
ATOM 701 C CA . PRO A 1 90 ? 17.399 -3.443 -2.934 1.00 86.31 90 PRO A CA 1
ATOM 702 C C . PRO A 1 90 ? 17.409 -1.943 -3.272 1.00 86.31 90 PRO A C 1
ATOM 704 O O . PRO A 1 90 ? 16.575 -1.477 -4.051 1.00 86.31 90 PRO A O 1
ATOM 707 N N . ASP A 1 91 ? 18.389 -1.201 -2.751 1.00 89.00 91 ASP A N 1
ATOM 708 C CA . ASP A 1 91 ? 18.528 0.232 -3.016 1.00 89.00 91 ASP A CA 1
ATOM 709 C C . ASP A 1 91 ? 18.917 0.499 -4.472 1.00 89.00 91 ASP A C 1
ATOM 711 O O . ASP A 1 91 ? 18.340 1.369 -5.123 1.00 89.00 91 ASP A O 1
ATOM 715 N N . GLN A 1 92 ? 19.861 -0.278 -5.009 1.00 89.50 92 GLN A N 1
ATOM 716 C CA . GLN A 1 92 ? 20.270 -0.175 -6.410 1.00 89.50 92 GLN A CA 1
ATOM 717 C C . GLN A 1 92 ? 19.109 -0.492 -7.356 1.00 89.50 92 GLN A C 1
ATOM 719 O O . GLN A 1 92 ? 18.927 0.199 -8.356 1.00 89.50 92 GLN A O 1
ATOM 724 N N . ILE A 1 93 ? 18.284 -1.485 -7.017 1.00 90.56 93 ILE A N 1
ATOM 725 C CA . ILE A 1 93 ? 17.089 -1.828 -7.791 1.00 90.56 93 ILE A CA 1
ATOM 726 C C . ILE A 1 93 ? 16.088 -0.671 -7.786 1.00 90.56 93 ILE A C 1
ATOM 728 O O . ILE A 1 93 ? 15.601 -0.294 -8.851 1.00 90.56 93 ILE A O 1
ATOM 732 N N . LEU A 1 94 ? 15.817 -0.052 -6.633 1.00 91.12 94 LEU A N 1
ATOM 733 C CA . LEU A 1 94 ? 14.929 1.112 -6.578 1.00 91.12 94 LEU A CA 1
ATOM 734 C C . LEU A 1 94 ? 15.463 2.311 -7.369 1.00 91.12 94 LEU A C 1
ATOM 736 O O . LEU A 1 94 ? 14.676 2.985 -8.029 1.00 91.12 94 LEU A O 1
ATOM 740 N N . LEU A 1 95 ? 16.775 2.566 -7.356 1.00 91.88 95 LEU A N 1
ATOM 741 C CA . LEU A 1 95 ? 17.387 3.618 -8.181 1.00 91.88 95 LEU A CA 1
ATOM 742 C C . LEU A 1 95 ? 17.226 3.329 -9.682 1.00 91.88 95 LEU A C 1
ATOM 744 O O . LEU A 1 95 ? 16.887 4.220 -10.468 1.00 91.88 95 LEU A O 1
ATOM 748 N N . SER A 1 96 ? 17.418 2.074 -10.086 1.00 91.19 96 SER A N 1
ATOM 749 C CA . SER A 1 96 ? 17.187 1.632 -11.462 1.00 91.19 96 SER A CA 1
ATOM 750 C C . SER A 1 96 ? 15.718 1.778 -11.877 1.00 91.19 96 SER A C 1
ATOM 752 O O . SER A 1 96 ? 15.438 2.218 -12.991 1.00 91.19 96 SER A O 1
ATOM 754 N N . VAL A 1 97 ? 14.773 1.475 -10.982 1.00 92.19 97 VAL A N 1
ATOM 755 C CA . VAL A 1 97 ? 13.334 1.685 -11.217 1.00 92.19 97 VAL A CA 1
ATOM 756 C C . VAL A 1 97 ? 13.006 3.171 -11.337 1.00 92.19 97 VAL A C 1
ATOM 758 O O . VAL A 1 97 ? 12.358 3.568 -12.304 1.00 92.19 97 VAL A O 1
ATOM 761 N N . ALA A 1 98 ? 13.486 3.995 -10.402 1.00 91.75 98 ALA A N 1
ATOM 762 C CA . ALA A 1 98 ? 13.241 5.435 -10.390 1.00 91.75 98 ALA A CA 1
ATOM 763 C C . ALA A 1 98 ? 13.717 6.101 -11.690 1.00 91.75 98 ALA A C 1
ATOM 765 O O . ALA A 1 98 ? 13.003 6.915 -12.266 1.00 91.75 98 ALA A O 1
ATOM 766 N N . SER A 1 99 ? 14.886 5.701 -12.196 1.00 91.06 99 SER A N 1
ATOM 767 C CA . SER A 1 99 ? 15.441 6.240 -13.445 1.00 91.06 99 SER A CA 1
ATOM 768 C C . SER A 1 99 ? 14.742 5.746 -14.717 1.00 91.06 99 SER A C 1
ATOM 770 O O . SER A 1 99 ? 14.804 6.427 -15.738 1.00 91.06 99 SER A O 1
ATOM 772 N N . SER A 1 100 ? 14.074 4.589 -14.680 1.00 90.94 100 SER A N 1
ATOM 773 C CA . SER A 1 100 ? 13.538 3.939 -15.889 1.00 90.94 100 SER A CA 1
ATOM 774 C C . SER A 1 100 ? 12.020 4.073 -16.049 1.00 90.94 100 SER A C 1
ATOM 776 O O . SER A 1 100 ? 11.516 3.933 -17.163 1.00 90.94 100 SER A O 1
ATOM 778 N N . CYS A 1 101 ? 11.280 4.341 -14.966 1.00 90.38 101 CYS A N 1
ATOM 779 C CA . CYS A 1 101 ? 9.816 4.237 -14.933 1.00 90.38 101 CYS A CA 1
ATOM 780 C C . CYS A 1 101 ? 9.125 5.531 -14.443 1.00 90.38 101 CYS A C 1
ATOM 782 O O . CYS A 1 101 ? 8.544 5.545 -13.357 1.00 90.38 101 CYS A O 1
ATOM 784 N N . PRO A 1 102 ? 9.099 6.622 -15.232 1.00 89.25 102 PRO A N 1
ATOM 785 C CA . PRO A 1 102 ? 8.518 7.900 -14.795 1.00 89.25 102 PRO A CA 1
ATOM 786 C C . PRO A 1 102 ? 6.981 7.892 -14.681 1.00 89.25 102 PRO A C 1
ATOM 788 O O . PRO A 1 102 ? 6.402 8.700 -13.960 1.00 89.25 102 PRO A O 1
ATOM 791 N N . LYS A 1 103 ? 6.298 6.978 -15.386 1.00 90.69 103 LYS A N 1
ATOM 792 C CA . LYS A 1 103 ? 4.825 6.850 -15.393 1.00 90.69 103 LYS A CA 1
ATOM 793 C C . LYS A 1 103 ? 4.287 5.893 -14.324 1.00 90.69 103 LYS A C 1
ATOM 795 O O . LYS A 1 103 ? 3.120 5.507 -14.376 1.00 90.69 103 LYS A O 1
ATOM 800 N N . LEU A 1 104 ? 5.137 5.469 -13.392 1.00 93.19 104 LEU A N 1
ATOM 801 C CA . LEU A 1 104 ? 4.779 4.463 -12.406 1.00 93.19 104 LEU A CA 1
ATOM 802 C C . LEU A 1 104 ? 3.723 5.002 -11.432 1.00 93.19 104 LEU A C 1
ATOM 804 O O . LEU A 1 104 ? 3.915 6.043 -10.806 1.00 93.19 104 LEU A O 1
ATOM 808 N N . THR A 1 105 ? 2.619 4.270 -11.293 1.00 94.19 105 THR A N 1
ATOM 809 C CA . THR A 1 105 ? 1.516 4.584 -10.377 1.00 94.19 105 THR A CA 1
ATOM 810 C C . THR A 1 105 ? 1.441 3.610 -9.205 1.00 94.19 105 THR A C 1
ATOM 812 O O . THR A 1 105 ? 0.974 4.000 -8.136 1.00 94.19 105 THR A O 1
ATOM 815 N N . HIS A 1 106 ? 1.920 2.373 -9.370 1.00 94.69 106 HIS A N 1
ATOM 816 C CA . HIS A 1 106 ? 1.984 1.364 -8.313 1.00 94.69 106 HIS A CA 1
ATOM 817 C C . HIS A 1 106 ? 3.374 0.735 -8.248 1.00 94.69 106 HIS A C 1
ATOM 819 O O . HIS A 1 106 ? 3.851 0.179 -9.240 1.00 94.69 106 HIS A O 1
ATOM 825 N N . LEU A 1 107 ? 3.987 0.768 -7.067 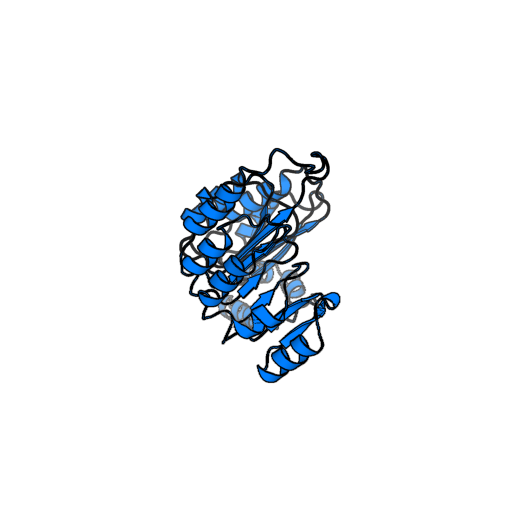1.00 94.50 107 LEU A N 1
ATOM 826 C CA . LEU A 1 107 ? 5.238 0.081 -6.778 1.00 94.50 107 LEU A CA 1
ATOM 827 C C . LEU A 1 107 ? 5.080 -0.799 -5.541 1.00 94.50 107 LEU A C 1
ATOM 829 O O . LEU A 1 107 ? 4.639 -0.328 -4.496 1.00 94.50 107 LEU A O 1
ATOM 833 N N . CYS A 1 108 ? 5.485 -2.057 -5.658 1.00 93.00 108 CYS A N 1
ATOM 834 C CA . CYS A 1 108 ? 5.563 -2.992 -4.544 1.00 93.00 108 CYS A CA 1
ATOM 835 C C . CYS A 1 108 ? 6.944 -3.649 -4.533 1.00 93.00 108 CYS A C 1
ATOM 837 O O . CYS A 1 108 ? 7.358 -4.236 -5.534 1.00 93.00 108 CYS A O 1
ATOM 839 N N . LEU A 1 109 ? 7.651 -3.542 -3.411 1.00 90.31 109 LEU A N 1
ATOM 840 C CA . LEU A 1 109 ? 8.950 -4.156 -3.187 1.00 90.31 109 LEU A CA 1
ATOM 841 C C . LEU A 1 109 ? 8.890 -5.006 -1.919 1.00 90.31 109 LEU A C 1
ATOM 843 O O . LEU A 1 109 ? 8.825 -4.482 -0.808 1.00 90.31 109 LEU A O 1
ATOM 847 N N . GLN A 1 110 ? 8.941 -6.324 -2.090 1.00 83.25 110 GLN A N 1
ATOM 848 C CA . GLN A 1 110 ? 8.835 -7.276 -0.986 1.00 83.25 110 GLN A CA 1
ATOM 849 C C . GLN A 1 110 ? 10.004 -8.270 -0.972 1.00 83.25 110 GLN A C 1
ATOM 851 O O . GLN A 1 110 ? 10.573 -8.577 -2.022 1.00 83.25 110 GLN A O 1
ATOM 856 N N . PRO A 1 111 ? 10.357 -8.843 0.192 1.00 68.25 111 PRO A N 1
ATOM 857 C CA . PRO A 1 111 ? 10.118 -8.378 1.566 1.00 68.25 111 PRO A CA 1
ATOM 858 C C . PRO A 1 111 ? 11.328 -7.603 2.131 1.00 68.25 111 PRO A C 1
ATOM 860 O O . PRO A 1 111 ? 11.450 -7.418 3.340 1.00 68.25 111 PRO A O 1
ATOM 863 N N . LYS A 1 112 ? 12.305 -7.248 1.288 1.00 80.69 112 LYS A N 1
ATOM 864 C CA . LYS A 1 112 ? 13.630 -6.826 1.754 1.00 80.69 112 LYS A CA 1
ATOM 865 C C . LYS A 1 112 ? 13.670 -5.334 2.093 1.00 80.69 112 LYS A C 1
ATOM 867 O O . LYS A 1 112 ? 13.208 -4.537 1.278 1.00 80.69 112 LYS A O 1
ATOM 872 N N . PRO A 1 113 ? 14.221 -4.946 3.260 1.00 79.31 113 PRO A N 1
ATOM 873 C CA . PRO A 1 113 ? 14.186 -3.558 3.676 1.00 79.31 113 PRO A CA 1
ATOM 874 C C . PRO A 1 113 ? 15.153 -2.701 2.854 1.00 79.31 113 PRO A C 1
ATOM 876 O O . PRO A 1 113 ? 16.273 -3.123 2.567 1.00 79.31 113 PRO A O 1
ATOM 879 N N . VAL A 1 114 ? 14.712 -1.493 2.512 1.00 83.44 114 VAL A N 1
ATOM 880 C CA . VAL A 1 114 ? 15.482 -0.489 1.770 1.00 83.44 114 VAL A CA 1
ATOM 881 C C . VAL A 1 114 ? 15.907 0.656 2.677 1.00 83.44 114 VAL A C 1
ATOM 883 O O . VAL A 1 114 ? 15.299 0.907 3.726 1.00 83.44 114 VAL A O 1
ATOM 886 N N . SER A 1 115 ? 16.974 1.349 2.288 1.00 82.06 115 SER A N 1
ATOM 887 C CA . SER A 1 115 ? 17.381 2.590 2.940 1.00 82.06 115 SER A CA 1
ATOM 888 C C . SER A 1 115 ? 16.558 3.781 2.433 1.00 82.06 115 SER A C 1
ATOM 890 O O . SER A 1 115 ? 15.772 3.692 1.491 1.00 82.06 115 SER A O 1
ATOM 892 N N . HIS A 1 116 ? 16.731 4.939 3.069 1.00 77.44 116 HIS A N 1
ATOM 893 C CA . HIS A 1 116 ? 16.028 6.164 2.683 1.00 77.44 116 HIS A CA 1
ATOM 894 C C . HIS A 1 116 ? 16.606 6.838 1.427 1.00 77.44 116 HIS A C 1
ATOM 896 O O . HIS A 1 116 ? 15.935 7.679 0.834 1.00 77.44 116 HIS A O 1
ATOM 902 N N . PHE A 1 117 ? 17.838 6.500 1.030 1.00 82.38 117 PHE A N 1
ATOM 903 C CA . PHE A 1 117 ? 18.524 7.106 -0.114 1.00 82.38 117 PHE A CA 1
ATOM 904 C C . PHE A 1 117 ? 17.759 6.940 -1.444 1.00 82.38 117 PHE A C 1
ATOM 906 O O . PHE A 1 117 ? 17.457 7.957 -2.073 1.00 82.38 117 PHE A O 1
ATOM 913 N N . PRO A 1 118 ? 17.363 5.722 -1.868 1.00 87.44 118 PRO A N 1
ATOM 914 C CA . PRO A 1 118 ? 16.639 5.534 -3.127 1.00 87.44 118 PRO A CA 1
ATOM 915 C C . PRO A 1 118 ? 15.232 6.147 -3.132 1.00 87.44 118 PRO A C 1
ATOM 917 O O . PRO A 1 118 ? 14.710 6.472 -4.196 1.00 87.44 118 PRO A O 1
ATOM 920 N N . LEU A 1 119 ? 14.609 6.327 -1.963 1.00 87.69 119 LEU A N 1
ATOM 921 C CA . LEU A 1 119 ? 13.233 6.825 -1.857 1.00 87.69 119 LEU A CA 1
ATOM 922 C C . LEU A 1 119 ? 13.105 8.284 -2.282 1.00 87.69 119 LEU A C 1
ATOM 924 O O . LEU A 1 119 ? 12.073 8.665 -2.826 1.00 87.69 119 LEU A O 1
ATOM 928 N N . LEU A 1 120 ? 14.148 9.090 -2.072 1.00 88.06 120 LEU A N 1
ATOM 929 C CA . LEU A 1 120 ? 14.173 10.473 -2.543 1.00 88.06 120 LEU A CA 1
ATOM 930 C C . LEU A 1 120 ? 14.258 10.540 -4.076 1.00 88.06 120 LEU A C 1
ATOM 932 O O . LEU A 1 120 ? 13.561 11.331 -4.712 1.00 88.06 120 LEU A O 1
ATOM 936 N N . SER A 1 121 ? 15.079 9.684 -4.687 1.00 89.75 121 SER A N 1
ATOM 937 C CA . SER A 1 121 ? 15.139 9.572 -6.148 1.00 89.75 121 SER A CA 1
ATOM 938 C C . SER A 1 121 ? 13.818 9.057 -6.712 1.00 89.75 121 SER A C 1
ATOM 940 O O . SER A 1 121 ? 13.332 9.580 -7.712 1.00 89.75 121 SER A O 1
ATOM 942 N N . LEU A 1 122 ? 13.199 8.080 -6.048 1.00 90.81 122 LEU A N 1
ATOM 943 C CA . LEU A 1 122 ? 11.897 7.550 -6.438 1.00 90.81 122 LEU A CA 1
ATOM 944 C C . LEU A 1 122 ? 10.803 8.621 -6.365 1.00 90.81 122 LEU A C 1
ATOM 946 O O . LEU A 1 122 ? 10.030 8.764 -7.307 1.00 90.81 122 LEU A O 1
ATOM 950 N N . SER A 1 123 ? 10.752 9.394 -5.279 1.00 88.00 123 SER A N 1
ATOM 951 C CA . SER A 1 123 ? 9.700 10.395 -5.086 1.00 88.00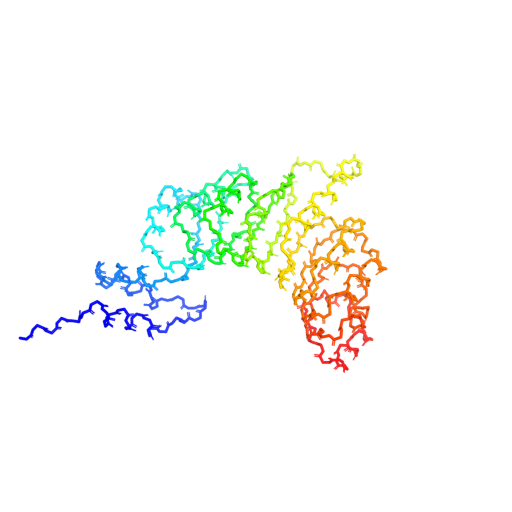 123 SER A CA 1
ATOM 952 C C . SER A 1 123 ? 9.800 11.579 -6.040 1.00 88.00 123 SER A C 1
ATOM 954 O O . SER A 1 123 ? 8.784 12.156 -6.413 1.00 88.00 123 SER A O 1
ATOM 956 N N . THR A 1 124 ? 11.010 11.905 -6.491 1.00 88.62 124 THR A N 1
ATOM 957 C CA . THR A 1 124 ? 11.240 12.952 -7.496 1.00 88.62 124 THR A CA 1
ATOM 958 C C . THR A 1 124 ? 11.068 12.453 -8.932 1.00 88.62 124 THR A C 1
ATOM 960 O O . THR A 1 124 ? 10.641 13.223 -9.789 1.00 88.62 124 THR A O 1
ATOM 963 N N . SER A 1 125 ? 11.355 11.176 -9.207 1.00 91.25 125 SER A N 1
ATOM 964 C CA . SER A 1 125 ? 11.291 10.612 -10.566 1.00 91.25 125 SER A CA 1
ATOM 965 C C . SER A 1 125 ? 9.920 10.029 -10.931 1.00 91.25 125 SER A C 1
ATOM 967 O O . SER A 1 125 ? 9.579 9.969 -12.111 1.00 91.25 125 SER A O 1
ATOM 969 N N . CYS A 1 126 ? 9.115 9.625 -9.942 1.00 90.44 126 CYS A N 1
ATOM 970 C CA . CYS A 1 126 ? 7.785 9.034 -10.131 1.00 90.44 126 CYS A CA 1
ATOM 971 C C . CYS A 1 126 ? 6.696 9.885 -9.436 1.00 90.44 126 CYS A C 1
ATOM 973 O O . CYS A 1 126 ? 6.137 9.463 -8.421 1.00 90.44 126 CYS A O 1
ATOM 975 N N . PRO A 1 127 ? 6.355 11.081 -9.958 1.00 86.12 127 PRO A N 1
ATOM 976 C CA . PRO A 1 127 ? 5.448 12.018 -9.281 1.00 86.12 127 PRO A CA 1
ATOM 977 C C . PRO A 1 127 ? 3.989 11.535 -9.218 1.00 86.12 127 PRO A C 1
ATOM 979 O O . PRO A 1 127 ? 3.226 11.966 -8.356 1.00 86.12 127 PRO A O 1
ATOM 982 N N . HIS A 1 128 ? 3.593 10.633 -10.120 1.00 90.06 128 HIS A N 1
ATOM 983 C CA . HIS A 1 128 ? 2.233 10.091 -10.211 1.00 90.06 128 HIS A CA 1
ATOM 984 C C . HIS A 1 128 ? 2.031 8.809 -9.392 1.00 90.06 128 HIS A C 1
ATOM 986 O O . HIS A 1 128 ? 1.044 8.099 -9.593 1.00 90.06 128 HIS A O 1
ATOM 992 N N . LEU A 1 129 ? 2.957 8.488 -8.484 1.00 92.69 129 LEU A N 1
ATOM 993 C CA . LEU A 1 129 ? 2.850 7.290 -7.667 1.00 92.69 129 LEU A CA 1
ATOM 994 C C . LEU A 1 129 ? 1.647 7.396 -6.717 1.00 92.69 129 LEU A C 1
ATOM 996 O O . LEU A 1 129 ? 1.577 8.278 -5.863 1.00 92.69 129 LEU A O 1
ATOM 1000 N N . THR A 1 130 ? 0.703 6.472 -6.878 1.00 94.00 130 THR A N 1
ATOM 1001 C CA . THR A 1 130 ? -0.532 6.383 -6.084 1.00 94.00 130 THR A CA 1
ATOM 1002 C C . THR A 1 130 ? -0.452 5.315 -5.004 1.00 94.00 130 THR A C 1
ATOM 1004 O O . THR A 1 130 ? -1.093 5.455 -3.967 1.00 94.00 130 THR A O 1
ATOM 1007 N N . SER A 1 131 ? 0.341 4.265 -5.228 1.00 94.25 131 SER A N 1
ATOM 1008 C CA . SER A 1 131 ? 0.493 3.141 -4.311 1.00 94.25 131 SER A CA 1
ATOM 1009 C C . SER A 1 131 ? 1.958 2.782 -4.143 1.00 94.25 131 SER A C 1
ATOM 1011 O O . SER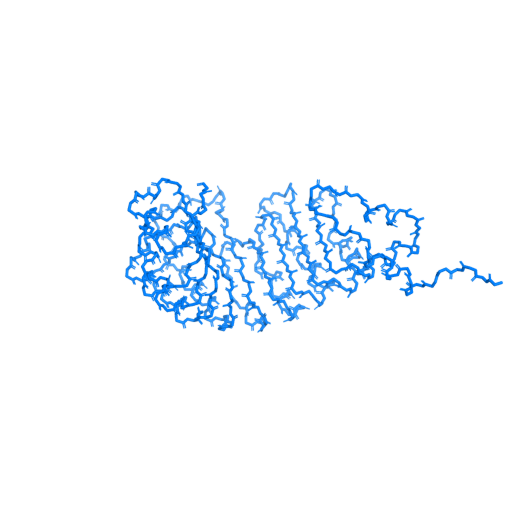 A 1 131 ? 2.647 2.518 -5.131 1.00 94.25 131 SER A O 1
ATOM 1013 N N . LEU A 1 132 ? 2.405 2.715 -2.893 1.00 93.44 132 LEU A N 1
ATOM 1014 C CA . LEU A 1 132 ? 3.764 2.339 -2.526 1.00 93.44 132 LEU A CA 1
ATOM 1015 C C . LEU A 1 132 ? 3.723 1.290 -1.416 1.00 93.44 132 LEU A C 1
ATOM 1017 O O . LEU A 1 132 ? 3.198 1.557 -0.341 1.00 93.44 132 LEU A O 1
ATOM 1021 N N . ASP A 1 133 ? 4.289 0.118 -1.681 1.00 92.44 133 ASP A N 1
ATOM 1022 C CA . ASP A 1 133 ? 4.511 -0.940 -0.696 1.00 92.44 133 ASP A CA 1
ATOM 1023 C C . ASP A 1 133 ? 6.008 -1.230 -0.609 1.00 92.44 133 ASP A C 1
ATOM 1025 O O . ASP A 1 133 ? 6.613 -1.671 -1.589 1.00 92.44 133 ASP A O 1
ATOM 1029 N N . ILE A 1 134 ? 6.610 -0.914 0.536 1.00 90.25 134 ILE A N 1
ATOM 1030 C CA . ILE A 1 134 ? 8.044 -1.070 0.777 1.00 90.25 134 ILE A CA 1
ATOM 1031 C C . ILE A 1 134 ? 8.324 -1.522 2.207 1.00 90.25 134 ILE A C 1
ATOM 1033 O O . ILE A 1 134 ? 7.630 -1.175 3.165 1.00 90.25 134 ILE A O 1
ATOM 1037 N N . ALA A 1 135 ? 9.426 -2.242 2.361 1.00 86.88 135 ALA A N 1
ATOM 1038 C CA . ALA A 1 135 ? 10.021 -2.512 3.657 1.00 86.88 135 ALA A CA 1
ATOM 1039 C C . ALA A 1 135 ? 11.129 -1.490 3.952 1.00 86.88 135 ALA A C 1
ATOM 1041 O O . ALA A 1 135 ? 11.955 -1.224 3.085 1.00 86.88 135 ALA A O 1
ATOM 1042 N N . LEU A 1 136 ? 11.199 -0.937 5.164 1.00 81.38 136 LEU A N 1
ATOM 1043 C CA . LEU A 1 136 ? 12.206 0.055 5.563 1.00 81.38 136 LEU A CA 1
ATOM 1044 C C . LEU A 1 136 ? 13.103 -0.452 6.696 1.00 81.38 136 LEU A C 1
ATOM 1046 O O . LEU A 1 136 ? 12.659 -1.158 7.607 1.00 81.38 136 LEU A O 1
ATOM 1050 N N . THR A 1 137 ? 14.374 -0.039 6.673 1.00 75.69 137 THR A N 1
ATOM 1051 C CA . THR A 1 137 ? 15.271 -0.142 7.835 1.00 75.69 137 THR A CA 1
ATOM 1052 C C . THR A 1 137 ? 15.093 1.055 8.779 1.00 75.69 137 THR A C 1
ATOM 1054 O O . THR A 1 137 ? 14.709 2.151 8.367 1.00 75.69 137 THR A O 1
ATOM 1057 N N . ARG A 1 138 ? 15.361 0.859 10.078 1.00 70.12 138 ARG A N 1
ATOM 1058 C CA . ARG A 1 138 ? 15.420 1.953 11.067 1.00 70.12 138 ARG A CA 1
ATOM 1059 C C . ARG A 1 138 ? 16.867 2.455 11.221 1.00 70.12 138 ARG A C 1
ATOM 1061 O O . ARG A 1 138 ? 17.767 1.616 11.221 1.00 70.12 138 ARG A O 1
ATOM 1068 N N . PRO A 1 139 ? 17.097 3.768 11.437 1.00 63.44 139 PRO A N 1
ATOM 1069 C CA . PRO A 1 139 ? 16.124 4.868 11.428 1.00 63.44 139 PRO A CA 1
ATOM 1070 C C . PRO A 1 139 ? 15.761 5.311 10.000 1.00 63.44 139 PRO A C 1
ATOM 1072 O O . PRO A 1 139 ? 16.603 5.305 9.104 1.00 63.44 139 PRO A O 1
ATOM 1075 N N . PHE A 1 140 ? 14.518 5.753 9.795 1.00 70.06 140 PHE A N 1
ATOM 1076 C CA . PHE A 1 140 ? 14.056 6.258 8.500 1.00 70.06 140 PHE A CA 1
ATOM 1077 C C . PHE A 1 140 ? 13.800 7.768 8.573 1.00 70.06 140 PHE A C 1
ATOM 1079 O O . PHE A 1 140 ? 13.494 8.318 9.629 1.00 70.06 140 PHE A O 1
ATOM 1086 N N . ARG A 1 141 ? 13.938 8.456 7.438 1.00 70.56 141 ARG A N 1
ATOM 1087 C CA . ARG A 1 141 ? 13.633 9.886 7.311 1.00 70.56 141 ARG A CA 1
ATOM 1088 C C . ARG A 1 141 ? 12.389 10.050 6.448 1.00 70.56 141 ARG A C 1
ATOM 1090 O O . ARG A 1 141 ? 12.264 9.359 5.447 1.00 70.56 141 ARG A O 1
ATOM 1097 N N . SER A 1 142 ? 11.508 10.982 6.796 1.00 71.06 142 SER A N 1
ATOM 1098 C CA . SER A 1 142 ? 10.205 11.183 6.141 1.00 71.06 142 SER A CA 1
ATOM 1099 C C . SER A 1 142 ? 10.185 12.233 5.025 1.00 71.06 142 SER A C 1
ATOM 1101 O O . SER A 1 142 ? 9.153 12.447 4.396 1.00 71.06 142 SER A O 1
ATOM 1103 N N . HIS A 1 143 ? 11.308 12.903 4.757 1.00 76.69 143 HIS A N 1
ATOM 1104 C CA . HIS A 1 143 ? 11.366 14.022 3.808 1.00 76.69 143 HIS A CA 1
ATOM 1105 C C . HIS A 1 143 ? 10.938 13.645 2.380 1.00 76.69 143 HIS A C 1
ATOM 1107 O O . HIS A 1 143 ? 10.406 14.493 1.670 1.00 76.69 143 HIS A O 1
ATOM 1113 N N . TRP A 1 144 ? 11.123 12.386 1.971 1.00 80.75 144 TRP A N 1
ATOM 1114 C CA . TRP A 1 144 ? 10.765 11.906 0.635 1.00 80.75 144 TRP A CA 1
ATOM 1115 C C . TRP A 1 144 ? 9.247 11.882 0.387 1.00 80.75 144 TRP A C 1
ATOM 1117 O O . TRP A 1 144 ? 8.826 12.105 -0.746 1.00 80.75 144 TRP A O 1
ATOM 1127 N N . LEU A 1 145 ? 8.422 11.695 1.427 1.00 81.75 145 LEU A N 1
ATOM 1128 C CA . LEU A 1 145 ? 6.956 11.649 1.301 1.00 81.75 145 LEU A CA 1
ATOM 1129 C C . LEU A 1 145 ? 6.343 12.979 0.878 1.00 81.75 145 LEU A C 1
ATOM 1131 O O . LEU A 1 145 ? 5.287 12.989 0.257 1.00 81.75 145 LEU A O 1
ATOM 1135 N N . ARG A 1 146 ? 7.018 14.098 1.160 1.00 81.50 146 ARG A N 1
ATOM 1136 C CA . ARG A 1 146 ? 6.542 15.437 0.778 1.00 81.50 146 ARG A CA 1
ATOM 1137 C C . ARG A 1 146 ? 6.416 15.618 -0.734 1.00 81.50 146 ARG A C 1
ATOM 1139 O O . ARG A 1 146 ? 5.666 16.480 -1.175 1.00 81.50 146 ARG A O 1
ATOM 1146 N N . PHE A 1 147 ? 7.158 14.827 -1.506 1.00 81.25 147 PHE A N 1
ATOM 1147 C CA . PHE A 1 147 ? 7.158 14.877 -2.968 1.00 81.25 147 PHE A CA 1
ATOM 1148 C C . PHE A 1 147 ? 6.108 13.945 -3.588 1.00 81.25 147 PHE A C 1
ATOM 1150 O O . PHE A 1 147 ? 5.837 14.020 -4.782 1.00 81.25 147 PHE A O 1
ATOM 1157 N N . PHE A 1 148 ? 5.474 13.091 -2.782 1.00 83.06 148 PHE A N 1
ATOM 1158 C CA . PHE A 1 148 ? 4.403 12.216 -3.232 1.00 83.06 148 PHE A CA 1
ATOM 1159 C C . PHE A 1 148 ? 3.041 12.903 -3.089 1.00 83.06 148 PHE A C 1
ATOM 1161 O O . PHE A 1 148 ? 2.324 12.728 -2.106 1.00 83.06 148 PHE A O 1
ATOM 1168 N N . HIS A 1 149 ? 2.671 13.693 -4.096 1.00 83.38 149 HIS A N 1
ATOM 1169 C CA . HIS A 1 149 ? 1.437 14.488 -4.077 1.00 83.38 149 HIS A CA 1
ATOM 1170 C C . HIS A 1 149 ? 0.165 13.678 -4.367 1.00 83.38 149 HIS A C 1
ATOM 1172 O O . HIS A 1 149 ? -0.922 14.093 -3.978 1.00 83.38 149 HIS A O 1
ATOM 1178 N N . SER A 1 150 ? 0.286 12.535 -5.047 1.00 87.06 150 SER A N 1
ATOM 1179 C CA . SER A 1 150 ? -0.852 11.711 -5.487 1.00 87.06 150 SER A CA 1
ATOM 1180 C C . SER A 1 150 ? -0.977 10.379 -4.742 1.00 87.06 150 SER A C 1
ATOM 1182 O O . SER A 1 150 ? -1.756 9.521 -5.158 1.00 87.06 150 SER A O 1
ATOM 1184 N N . LEU A 1 151 ? -0.211 10.187 -3.665 1.00 90.19 151 LEU A N 1
ATOM 1185 C CA . LEU A 1 151 ? -0.186 8.927 -2.933 1.00 90.19 151 LEU A CA 1
ATOM 1186 C C . LEU A 1 151 ? -1.496 8.719 -2.174 1.00 90.19 151 LEU A C 1
ATOM 1188 O O . LEU A 1 151 ? -1.879 9.528 -1.332 1.00 90.19 151 LEU A O 1
ATOM 1192 N N . LYS A 1 152 ? -2.158 7.606 -2.479 1.00 92.81 152 LYS A N 1
ATOM 1193 C CA . LYS A 1 152 ? -3.409 7.164 -1.859 1.00 92.81 152 LYS A CA 1
ATOM 1194 C C . LYS A 1 152 ? -3.205 5.952 -0.966 1.00 92.81 152 LYS A C 1
ATOM 1196 O O . LYS A 1 152 ? -3.884 5.832 0.048 1.00 92.81 152 LYS A O 1
ATOM 1201 N N . ASN A 1 153 ? -2.260 5.087 -1.331 1.00 93.62 153 ASN A N 1
ATOM 1202 C CA . ASN A 1 153 ? -2.013 3.827 -0.650 1.00 93.62 153 ASN A CA 1
ATOM 1203 C C . ASN A 1 153 ? -0.542 3.764 -0.230 1.00 93.62 153 ASN A C 1
ATOM 1205 O O . ASN A 1 153 ? 0.354 3.818 -1.076 1.00 93.62 153 ASN A O 1
ATOM 1209 N N . LEU A 1 154 ? -0.289 3.634 1.069 1.00 92.50 154 LEU A N 1
ATOM 1210 C CA . LEU A 1 154 ? 1.058 3.478 1.608 1.00 92.50 154 LEU A CA 1
ATOM 1211 C C . LEU A 1 154 ? 1.119 2.258 2.525 1.00 92.50 154 LEU A C 1
ATOM 1213 O O . LEU A 1 154 ? 0.475 2.235 3.568 1.00 92.50 154 LEU A O 1
ATOM 1217 N N . ASN A 1 155 ? 1.942 1.280 2.163 1.00 90.75 155 ASN A N 1
ATOM 1218 C CA . ASN A 1 155 ? 2.298 0.155 3.015 1.00 90.75 155 ASN A CA 1
ATOM 1219 C C . ASN A 1 155 ? 3.781 0.233 3.377 1.00 90.75 155 ASN A C 1
ATOM 1221 O O . ASN A 1 155 ? 4.653 0.224 2.507 1.00 90.75 155 ASN A O 1
ATOM 1225 N N . VAL A 1 156 ? 4.052 0.349 4.674 1.00 88.31 156 VAL A N 1
ATOM 1226 C CA . VAL A 1 156 ? 5.398 0.379 5.230 1.00 88.31 156 VAL A CA 1
ATOM 1227 C C . VAL A 1 156 ? 5.526 -0.720 6.271 1.00 88.31 156 VAL A C 1
ATOM 1229 O O . VAL A 1 156 ? 4.865 -0.707 7.312 1.00 88.31 156 VAL A O 1
ATOM 1232 N N . SER A 1 157 ? 6.444 -1.643 6.009 1.00 84.69 157 SER A N 1
ATOM 1233 C CA . SER A 1 157 ? 6.851 -2.673 6.965 1.00 84.69 157 SER A CA 1
ATOM 1234 C C . SER A 1 157 ? 8.257 -2.391 7.493 1.00 84.69 157 SER A C 1
ATOM 1236 O O . SER A 1 157 ? 9.164 -2.061 6.732 1.00 84.69 157 SER A O 1
ATOM 1238 N N . PHE A 1 158 ? 8.469 -2.508 8.803 1.00 78.06 158 PHE A N 1
ATOM 1239 C CA . PHE A 1 158 ? 9.797 -2.337 9.403 1.00 78.06 158 PHE A CA 1
ATOM 1240 C C . PHE A 1 158 ? 10.369 -3.674 9.862 1.00 78.06 158 PHE A C 1
ATOM 1242 O O . PHE A 1 158 ? 9.716 -4.427 10.569 1.00 78.06 158 PHE A O 1
ATOM 1249 N N . PHE A 1 159 ? 11.624 -3.970 9.533 1.00 70.00 159 PHE A N 1
ATOM 1250 C CA . PHE A 1 159 ? 12.260 -5.201 10.010 1.00 70.00 159 PHE A CA 1
ATOM 1251 C C . PHE A 1 159 ? 13.223 -4.923 11.172 1.00 70.00 159 PHE A C 1
ATOM 1253 O O . PHE A 1 159 ? 14.028 -3.990 11.080 1.00 70.00 159 PHE A O 1
ATOM 1260 N N . PRO A 1 160 ? 13.192 -5.731 12.252 1.00 57.41 160 PRO A N 1
ATOM 1261 C CA . PRO A 1 160 ? 14.208 -5.677 13.296 1.00 57.41 160 PRO A CA 1
ATOM 1262 C C . PRO A 1 160 ? 15.587 -6.037 12.726 1.00 57.41 160 PRO A C 1
ATOM 1264 O O . PRO A 1 160 ? 15.732 -6.996 11.955 1.00 57.41 160 PRO A O 1
ATOM 1267 N N . VAL A 1 161 ? 16.612 -5.278 13.116 1.00 55.56 161 VAL A N 1
ATOM 1268 C CA . VAL A 1 161 ? 18.010 -5.598 12.799 1.00 55.56 161 VAL A CA 1
ATOM 1269 C C . VAL A 1 161 ? 18.418 -6.804 13.660 1.00 55.56 161 VAL A C 1
ATOM 1271 O O . VAL A 1 161 ? 18.289 -6.718 14.875 1.00 55.56 161 VAL A O 1
ATOM 1274 N N . PRO A 1 162 ? 18.893 -7.927 13.086 1.00 45.88 162 PRO A N 1
ATOM 1275 C CA . PRO A 1 162 ? 19.078 -9.170 13.842 1.00 45.88 162 PRO A CA 1
ATOM 1276 C C . PRO A 1 162 ? 20.317 -9.198 14.754 1.00 45.88 162 PRO A C 1
ATOM 1278 O O . PRO A 1 162 ? 20.433 -10.123 15.543 1.00 45.88 162 PRO A O 1
ATOM 1281 N N . ASN A 1 163 ? 21.210 -8.200 14.682 1.00 45.56 163 ASN A N 1
ATOM 1282 C CA . ASN A 1 163 ? 22.471 -8.169 15.445 1.00 45.56 163 ASN A CA 1
ATOM 1283 C C . ASN A 1 163 ? 22.690 -6.869 16.250 1.00 45.56 163 ASN A C 1
ATOM 1285 O O . ASN A 1 163 ? 23.801 -6.602 16.701 1.00 45.56 163 ASN A O 1
ATOM 1289 N N . GLY A 1 164 ? 21.663 -6.037 16.414 1.00 42.84 164 GLY A N 1
ATOM 1290 C CA . GLY A 1 164 ? 21.678 -4.972 17.415 1.00 42.84 164 GLY A CA 1
ATOM 1291 C C . GLY A 1 164 ? 20.943 -5.497 18.633 1.00 42.84 164 GLY A C 1
ATOM 1292 O O . GLY A 1 164 ? 19.852 -6.025 18.448 1.00 42.84 164 GLY A O 1
ATOM 1293 N N . PHE A 1 165 ? 21.569 -5.412 19.807 1.00 34.41 165 PHE A N 1
ATOM 1294 C CA . PHE A 1 165 ? 21.021 -5.712 21.131 1.00 34.41 165 PHE A CA 1
ATOM 1295 C C . PHE A 1 165 ? 19.489 -5.750 21.177 1.00 34.41 165 PHE A C 1
ATOM 1297 O O . PHE A 1 165 ? 18.830 -4.833 20.678 1.00 34.41 165 PHE A O 1
ATOM 1304 N N . GLU A 1 166 ? 18.948 -6.792 21.818 1.00 33.66 166 GLU A N 1
ATOM 1305 C CA . GLU A 1 166 ? 17.624 -6.753 22.442 1.00 33.66 166 GLU A CA 1
ATOM 1306 C C . GLU A 1 166 ? 17.268 -5.305 22.819 1.00 33.66 166 GLU A C 1
ATOM 1308 O O . GLU A 1 166 ? 18.084 -4.652 23.483 1.00 33.66 166 GLU A O 1
ATOM 1313 N N . PRO A 1 167 ? 16.093 -4.766 22.454 1.00 41.59 167 PRO A N 1
ATOM 1314 C CA . PRO A 1 167 ? 15.616 -3.552 23.084 1.00 41.59 167 PRO A CA 1
ATOM 1315 C C . PRO A 1 167 ? 15.149 -3.925 24.499 1.00 41.59 167 PRO A C 1
ATOM 1317 O O . PRO A 1 167 ? 13.968 -3.827 24.812 1.00 41.59 167 PRO A O 1
ATOM 1320 N N . VAL A 1 168 ? 16.081 -4.387 25.337 1.00 36.06 168 VAL A N 1
ATOM 1321 C CA . VAL A 1 168 ? 16.022 -4.160 26.772 1.00 36.06 168 VAL A CA 1
ATOM 1322 C C . VAL A 1 168 ? 16.264 -2.664 26.900 1.00 36.06 168 VAL A C 1
ATOM 1324 O O . VAL A 1 168 ? 17.386 -2.195 26.732 1.00 36.06 168 VAL A O 1
ATOM 1327 N N . ASP A 1 169 ? 15.163 -1.925 26.999 1.00 33.41 169 ASP A N 1
ATOM 1328 C CA . ASP A 1 169 ? 15.039 -0.677 27.745 1.00 33.41 169 ASP A CA 1
ATOM 1329 C C . ASP A 1 169 ? 16.275 0.245 27.715 1.00 33.41 169 ASP A C 1
ATOM 1331 O O . ASP A 1 169 ? 17.203 0.018 28.483 1.00 33.41 169 ASP A O 1
ATOM 1335 N N . ALA A 1 170 ? 16.275 1.289 26.855 1.00 35.00 170 ALA A N 1
ATOM 1336 C CA . ALA A 1 170 ? 16.897 2.619 27.114 1.00 35.00 170 ALA A CA 1
ATOM 1337 C C . ALA A 1 170 ? 17.331 3.468 25.883 1.00 35.00 170 ALA A C 1
ATOM 1339 O O . ALA A 1 170 ? 18.075 4.429 26.060 1.00 35.00 170 ALA A O 1
ATOM 1340 N N . ALA A 1 171 ? 16.902 3.214 24.633 1.00 35.59 171 ALA A N 1
ATOM 1341 C CA . ALA A 1 171 ? 17.283 4.128 23.523 1.00 35.59 171 ALA A CA 1
ATOM 1342 C C . ALA A 1 171 ? 16.262 4.324 22.385 1.00 35.59 171 ALA A C 1
ATOM 1344 O O . ALA A 1 171 ? 16.581 4.932 21.363 1.00 35.59 171 ALA A O 1
ATOM 1345 N N . CYS A 1 172 ? 15.023 3.845 22.534 1.00 40.78 172 CYS A N 1
ATOM 1346 C CA . CYS A 1 172 ? 13.961 4.036 21.532 1.00 40.78 172 CYS A CA 1
ATOM 1347 C C . CYS A 1 172 ? 12.954 5.148 21.879 1.00 40.78 172 CYS A C 1
ATOM 1349 O O . CYS A 1 172 ? 11.968 5.296 21.160 1.00 40.78 172 CYS A O 1
ATOM 1351 N N . GLU A 1 173 ? 13.202 5.959 22.914 1.00 36.56 173 GLU A N 1
ATOM 1352 C CA . GLU A 1 173 ? 12.340 7.104 23.269 1.00 36.56 173 GLU A CA 1
ATOM 1353 C C . GLU A 1 173 ? 12.289 8.191 22.175 1.00 36.56 173 GLU A C 1
ATOM 1355 O O . GLU A 1 173 ? 11.344 8.971 22.118 1.00 36.56 173 GLU A O 1
ATOM 1360 N N . GLY A 1 174 ? 13.250 8.216 21.244 1.00 42.16 174 GLY A N 1
ATOM 1361 C CA . GLY A 1 174 ? 13.337 9.246 20.201 1.00 42.16 174 GLY A CA 1
ATOM 1362 C C . GLY A 1 174 ? 12.654 8.939 18.859 1.00 42.16 174 GLY A C 1
ATOM 1363 O O . GLY A 1 174 ? 12.695 9.783 17.969 1.00 42.16 174 GLY A O 1
ATOM 1364 N N . ASN A 1 175 ? 12.063 7.753 18.645 1.00 50.34 175 ASN A N 1
ATOM 1365 C CA . ASN A 1 175 ? 11.607 7.342 17.298 1.00 50.34 175 ASN A CA 1
ATOM 1366 C C . ASN A 1 175 ? 10.103 7.558 17.028 1.00 50.34 175 ASN A C 1
ATOM 1368 O O . ASN A 1 175 ? 9.636 7.349 15.908 1.00 50.34 175 ASN A O 1
ATOM 1372 N N . PHE A 1 176 ? 9.331 7.984 18.030 1.00 55.66 176 PHE A N 1
ATOM 1373 C CA . PHE A 1 176 ? 7.910 8.308 17.852 1.00 55.66 176 PHE A CA 1
ATOM 1374 C C . PHE A 1 176 ? 7.713 9.534 16.961 1.00 55.66 176 PHE A C 1
ATOM 1376 O O . PHE A 1 176 ? 6.815 9.573 16.116 1.00 55.66 176 PHE A O 1
ATOM 1383 N N . ASP A 1 177 ? 8.614 10.504 17.098 1.00 64.12 177 ASP A N 1
ATOM 1384 C CA . ASP A 1 177 ? 8.571 11.744 16.336 1.00 64.12 177 ASP A CA 1
ATOM 1385 C C . ASP A 1 177 ? 8.799 11.507 14.834 1.00 64.12 177 ASP A C 1
ATOM 1387 O O . ASP A 1 177 ? 8.210 12.188 13.999 1.00 64.12 177 ASP A O 1
ATOM 1391 N N . GLY A 1 178 ? 9.562 10.470 14.467 1.00 72.81 178 GLY A N 1
ATOM 1392 C CA . GLY A 1 178 ? 9.808 10.098 13.072 1.00 72.81 178 GLY A CA 1
ATOM 1393 C C . GLY A 1 178 ? 8.538 9.665 12.334 1.00 72.81 178 GLY A C 1
ATOM 1394 O O . GLY A 1 178 ? 8.237 10.204 11.267 1.00 72.81 178 GLY A O 1
ATOM 1395 N N . LEU A 1 179 ? 7.761 8.738 12.912 1.00 76.81 179 LEU A N 1
ATOM 1396 C CA . LEU A 1 179 ? 6.477 8.287 12.346 1.00 76.81 179 LEU A CA 1
ATOM 1397 C C . LEU A 1 179 ? 5.418 9.391 12.388 1.00 76.81 179 LEU A C 1
ATOM 1399 O O . LEU A 1 179 ? 4.686 9.579 11.419 1.00 76.81 179 LEU A O 1
ATOM 1403 N N . LYS A 1 180 ? 5.371 10.179 13.464 1.00 79.69 180 LYS A N 1
ATOM 1404 C CA . LYS A 1 180 ? 4.446 11.313 13.551 1.00 79.69 180 LYS A CA 1
ATOM 1405 C C . LYS A 1 180 ? 4.752 12.366 12.484 1.00 79.69 180 LYS A C 1
ATOM 1407 O O . LYS A 1 180 ? 3.866 12.760 11.728 1.00 79.69 180 LYS A O 1
ATOM 1412 N N . THR A 1 181 ? 6.018 12.757 12.346 1.00 80.88 181 THR A N 1
ATOM 1413 C CA . THR A 1 181 ? 6.489 13.673 11.296 1.00 80.88 181 THR A CA 1
ATOM 1414 C C . THR A 1 181 ? 6.226 13.107 9.902 1.00 80.88 181 THR A C 1
ATOM 1416 O O . THR A 1 181 ? 5.869 13.854 8.992 1.00 80.88 181 THR A O 1
ATOM 1419 N N . MET A 1 182 ? 6.366 11.788 9.729 1.00 80.38 182 MET A N 1
ATOM 1420 C CA . MET A 1 182 ? 6.016 11.085 8.496 1.00 80.38 182 MET A CA 1
ATOM 1421 C C . MET A 1 182 ? 4.563 11.325 8.106 1.00 80.38 182 MET A C 1
ATOM 1423 O O . MET A 1 182 ? 4.298 11.804 7.010 1.00 80.38 182 MET A O 1
ATOM 1427 N N . MET A 1 183 ? 3.638 11.071 9.023 1.00 82.25 183 MET A N 1
ATOM 1428 C CA . MET A 1 183 ? 2.209 11.227 8.766 1.00 82.25 183 MET A CA 1
ATOM 1429 C C . MET A 1 183 ? 1.824 12.685 8.524 1.00 82.25 183 MET A C 1
ATOM 1431 O O . MET A 1 183 ? 1.019 12.973 7.643 1.00 82.25 183 MET A O 1
ATOM 1435 N N . LEU A 1 184 ? 2.440 13.623 9.247 1.00 83.56 184 LEU A N 1
ATOM 1436 C CA . LEU A 1 184 ? 2.222 15.056 9.035 1.00 83.56 184 LEU A CA 1
ATOM 1437 C C . LEU A 1 184 ? 2.695 15.528 7.651 1.00 83.56 184 LEU A C 1
ATOM 1439 O O . LEU A 1 184 ? 2.087 16.438 7.087 1.00 83.56 184 LEU A O 1
ATOM 1443 N N . ALA A 1 185 ? 3.741 14.904 7.100 1.00 81.81 185 ALA A N 1
ATOM 1444 C CA . ALA A 1 185 ? 4.282 15.210 5.777 1.00 81.81 185 ALA A CA 1
ATOM 1445 C C . ALA A 1 185 ? 3.435 14.666 4.611 1.00 81.81 185 ALA A C 1
ATOM 1447 O O . ALA A 1 185 ? 3.635 15.103 3.479 1.00 81.81 185 ALA A O 1
ATOM 1448 N N . MET A 1 186 ? 2.518 13.732 4.871 1.00 83.06 186 MET A N 1
ATOM 1449 C CA . MET A 1 186 ? 1.663 13.114 3.853 1.00 83.06 186 MET A CA 1
ATOM 1450 C C . MET A 1 186 ? 0.443 13.983 3.510 1.00 83.06 186 MET A C 1
ATOM 1452 O O . MET A 1 186 ? 0.039 14.866 4.280 1.00 83.06 186 MET A O 1
ATOM 1456 N N . SER A 1 187 ? -0.163 13.721 2.349 1.00 82.12 187 SER A N 1
ATOM 1457 C CA . SER A 1 187 ? -1.449 14.307 1.956 1.00 82.12 187 SER A CA 1
ATOM 1458 C C . SER A 1 187 ? -2.591 13.750 2.816 1.00 82.12 187 SER A C 1
ATOM 1460 O O . SER A 1 187 ? -2.507 12.651 3.357 1.00 82.12 187 SER A O 1
ATOM 1462 N N . ASN A 1 188 ? -3.683 14.505 2.944 1.00 85.19 188 ASN A N 1
ATOM 1463 C CA . ASN A 1 188 ? -4.873 14.053 3.682 1.00 85.19 188 ASN A CA 1
ATOM 1464 C C . ASN A 1 188 ? -5.767 13.113 2.845 1.00 85.19 188 ASN A C 1
ATOM 1466 O O . ASN A 1 188 ? -6.777 12.616 3.343 1.00 85.19 188 ASN A O 1
ATOM 1470 N N . ASP A 1 189 ? -5.399 12.879 1.583 1.00 86.31 189 ASP A N 1
ATOM 1471 C CA . ASP A 1 189 ? -6.161 12.093 0.605 1.00 86.31 189 ASP A CA 1
ATOM 1472 C C . ASP A 1 189 ? -5.832 10.594 0.654 1.00 86.31 189 ASP A C 1
ATOM 1474 O O . ASP A 1 189 ? -6.267 9.834 -0.209 1.00 86.31 189 ASP A O 1
ATOM 1478 N N . LEU A 1 190 ? -5.053 10.168 1.652 1.00 90.25 190 LEU A N 1
ATOM 1479 C CA . LEU A 1 190 ? -4.686 8.774 1.846 1.00 90.25 190 LEU A CA 1
ATOM 1480 C C . LEU A 1 190 ? -5.932 7.921 2.143 1.00 90.25 190 LEU A C 1
ATOM 1482 O O . LEU A 1 190 ? -6.688 8.198 3.076 1.00 90.25 190 LEU A O 1
ATOM 1486 N N . GLU A 1 191 ? -6.121 6.869 1.351 1.00 92.94 191 GLU A N 1
ATOM 1487 C CA . GLU A 1 191 ? -7.244 5.933 1.440 1.00 92.94 191 GLU A CA 1
ATOM 1488 C C . GLU A 1 191 ? -6.821 4.604 2.086 1.00 92.94 191 GLU A C 1
ATOM 1490 O O . GLU A 1 191 ? -7.626 3.973 2.773 1.00 92.94 191 GLU A O 1
ATOM 1495 N N . GLU A 1 192 ? -5.565 4.183 1.922 1.00 94.12 192 GLU A N 1
ATOM 1496 C CA . GLU A 1 192 ? -5.046 2.933 2.488 1.00 94.12 192 GLU A CA 1
ATOM 1497 C C . GLU A 1 192 ? -3.701 3.165 3.191 1.00 94.12 192 GLU A C 1
ATOM 1499 O O . GLU A 1 192 ? -2.762 3.713 2.608 1.00 94.12 192 GLU A O 1
ATOM 1504 N N . LEU A 1 193 ? -3.595 2.724 4.446 1.00 92.38 193 LEU A N 1
ATOM 1505 C CA . LEU A 1 193 ? -2.375 2.821 5.243 1.00 92.38 193 LEU A CA 1
ATOM 1506 C C . LEU A 1 193 ? -2.083 1.487 5.917 1.00 92.38 193 LEU A C 1
ATOM 1508 O O . LEU A 1 193 ? -2.921 0.951 6.635 1.00 92.38 193 LEU A O 1
ATOM 1512 N N . ALA A 1 194 ? -0.869 0.991 5.742 1.00 90.06 194 ALA A N 1
ATOM 1513 C CA . ALA A 1 194 ? -0.359 -0.151 6.474 1.00 90.06 194 ALA A CA 1
ATOM 1514 C C . ALA A 1 194 ? 0.958 0.229 7.154 1.00 90.06 194 ALA A C 1
ATOM 1516 O O . ALA A 1 194 ? 1.905 0.676 6.507 1.00 90.06 194 ALA A O 1
ATOM 1517 N N . LEU A 1 195 ? 0.990 0.088 8.476 1.00 86.88 195 LEU A N 1
ATOM 1518 C CA . LEU A 1 195 ? 2.150 0.296 9.331 1.00 86.88 195 LEU A CA 1
ATOM 1519 C C . LEU A 1 195 ? 2.362 -0.993 10.117 1.00 86.88 195 LEU A C 1
ATOM 1521 O O . LEU A 1 195 ? 1.706 -1.223 11.130 1.00 86.88 195 LEU A O 1
ATOM 1525 N N . VAL A 1 196 ? 3.267 -1.838 9.633 1.00 82.00 196 VAL A N 1
ATOM 1526 C CA . VAL A 1 196 ? 3.502 -3.180 10.183 1.00 82.00 196 VAL A CA 1
ATOM 1527 C C . VAL A 1 196 ? 4.871 -3.214 10.863 1.00 82.00 196 VAL A C 1
ATOM 1529 O O . VAL A 1 196 ? 5.839 -2.647 10.344 1.00 82.00 196 VAL A O 1
ATOM 1532 N N . TYR A 1 197 ? 4.969 -3.864 12.029 1.00 77.25 197 TYR A N 1
ATOM 1533 C CA . TYR A 1 197 ? 6.191 -3.911 12.859 1.00 77.25 197 TYR A CA 1
ATOM 1534 C C . TYR A 1 197 ? 6.706 -2.514 13.297 1.00 77.25 197 TYR A C 1
ATOM 1536 O O . TYR A 1 197 ? 7.905 -2.239 13.450 1.00 77.25 197 TYR A O 1
ATOM 1544 N N . CYS A 1 198 ? 5.773 -1.594 13.503 1.00 75.12 198 CYS A N 1
ATOM 1545 C CA . CYS A 1 198 ? 5.946 -0.274 14.085 1.00 75.12 198 CYS A CA 1
ATOM 1546 C C . CYS A 1 198 ? 5.853 -0.289 15.618 1.00 75.12 198 CYS A C 1
ATOM 1548 O O . CYS A 1 198 ? 5.088 -1.050 16.206 1.00 75.12 198 CYS A O 1
ATOM 1550 N N . ASN A 1 199 ? 6.615 0.601 16.262 1.00 73.00 199 ASN A N 1
ATOM 1551 C CA . ASN A 1 199 ? 6.359 0.999 17.644 1.00 73.00 199 ASN A CA 1
ATOM 1552 C C . ASN A 1 199 ? 5.400 2.196 17.608 1.00 73.00 199 ASN A C 1
ATOM 1554 O O . ASN A 1 199 ? 5.788 3.282 17.163 1.00 73.00 199 ASN A O 1
ATOM 1558 N N . LEU A 1 200 ? 4.147 1.962 17.990 1.00 74.00 200 LEU A N 1
ATOM 1559 C CA . LEU A 1 200 ? 3.085 2.962 17.977 1.00 74.00 200 LEU A CA 1
ATOM 1560 C C . LEU A 1 200 ? 3.121 3.716 19.309 1.00 74.00 200 LEU A C 1
ATOM 1562 O O . LEU A 1 200 ? 2.526 3.290 20.289 1.00 74.00 200 LEU A O 1
ATOM 1566 N N . GLY A 1 201 ? 3.891 4.801 19.357 1.00 71.25 201 GLY A N 1
ATOM 1567 C CA . GLY A 1 201 ? 3.983 5.634 20.556 1.00 71.25 201 GLY A CA 1
ATOM 1568 C C . GLY A 1 201 ? 2.752 6.486 20.827 1.00 71.25 201 GLY A C 1
ATOM 1569 O O . GLY A 1 201 ? 1.905 6.644 19.939 1.00 71.25 201 GLY A O 1
ATOM 1570 N N . PRO A 1 202 ? 2.712 7.120 22.011 1.00 72.62 202 PRO A N 1
ATOM 1571 C CA . PRO A 1 202 ? 1.608 7.984 22.406 1.00 72.62 202 PRO A CA 1
ATOM 1572 C C . PRO A 1 202 ? 1.421 9.143 21.417 1.00 72.62 202 PRO A C 1
ATOM 1574 O O . PRO A 1 202 ? 2.380 9.751 20.927 1.00 72.62 202 PRO A O 1
ATOM 1577 N N . GLY A 1 203 ? 0.166 9.444 21.096 1.00 77.75 203 GLY A N 1
ATOM 1578 C CA . GLY A 1 203 ? -0.248 10.522 20.202 1.00 77.75 203 GLY A CA 1
ATOM 1579 C C . GLY A 1 203 ? -0.065 10.254 18.703 1.00 77.75 203 GLY A C 1
ATOM 1580 O O . GLY A 1 203 ? -0.502 11.077 17.887 1.00 77.75 203 GLY A O 1
ATOM 1581 N N . LEU A 1 204 ? 0.547 9.133 18.298 1.00 82.56 204 LEU A N 1
ATOM 1582 C CA . LEU A 1 204 ? 0.669 8.764 16.882 1.00 82.56 204 LEU A CA 1
ATOM 1583 C C . LEU A 1 204 ? -0.704 8.438 16.280 1.00 82.56 204 LEU A C 1
ATOM 1585 O O . LEU A 1 204 ? -1.046 8.939 15.210 1.00 82.56 204 LEU A O 1
ATOM 1589 N N . LEU A 1 205 ? -1.508 7.649 16.995 1.00 84.50 205 LEU A N 1
ATOM 1590 C CA . LEU A 1 205 ? -2.856 7.255 16.581 1.00 84.50 205 LEU A CA 1
ATOM 1591 C C . LEU A 1 205 ? -3.804 8.451 16.534 1.00 84.50 205 LEU A C 1
ATOM 1593 O O . LEU A 1 205 ? -4.533 8.626 15.561 1.00 84.50 205 LEU A O 1
ATOM 1597 N N . THR A 1 206 ? -3.721 9.339 17.523 1.00 84.62 206 THR A N 1
ATOM 1598 C CA . THR A 1 206 ? -4.461 10.606 17.512 1.00 84.62 206 THR A CA 1
ATOM 1599 C C . THR A 1 206 ? -4.123 11.427 16.267 1.00 84.62 206 THR A C 1
ATOM 1601 O O . THR A 1 206 ? -5.015 11.931 15.586 1.00 84.62 206 THR A O 1
ATOM 1604 N N . THR A 1 207 ? -2.836 11.504 15.911 1.00 87.25 207 THR A N 1
ATOM 1605 C CA . THR A 1 207 ? -2.392 12.181 14.683 1.00 87.25 207 THR A CA 1
ATOM 1606 C C . THR A 1 207 ? -2.930 11.472 13.432 1.00 87.25 207 THR A C 1
ATOM 1608 O O . THR A 1 207 ? -3.346 12.146 12.492 1.00 87.25 207 THR A O 1
ATOM 1611 N N . LEU A 1 208 ? -2.986 10.133 13.431 1.00 88.19 208 LEU A N 1
ATOM 1612 C CA . LEU A 1 208 ? -3.574 9.313 12.360 1.00 88.19 208 LEU A CA 1
ATOM 1613 C C . LEU A 1 208 ? -5.018 9.703 12.085 1.00 88.19 208 LEU A C 1
ATOM 1615 O O . LEU A 1 208 ? -5.340 10.095 10.964 1.00 88.19 208 LEU A O 1
ATOM 1619 N N . GLY A 1 209 ? -5.858 9.644 13.118 1.00 87.06 209 GLY A N 1
ATOM 1620 C CA . GLY A 1 209 ? -7.285 9.924 12.996 1.00 87.06 209 GLY A CA 1
ATOM 1621 C C . GLY A 1 209 ? -7.550 11.371 12.586 1.00 87.06 209 GLY A C 1
ATOM 1622 O O . GLY A 1 209 ? -8.416 11.646 11.758 1.00 87.06 209 GLY A O 1
ATOM 1623 N N . GLN A 1 210 ? -6.762 12.319 13.104 1.00 88.19 210 GLN A N 1
ATOM 1624 C CA . GLN A 1 210 ? -6.901 13.730 12.740 1.00 88.19 210 GLN A CA 1
ATOM 1625 C C . GLN A 1 210 ? -6.524 14.005 11.279 1.00 88.19 210 GLN A C 1
ATOM 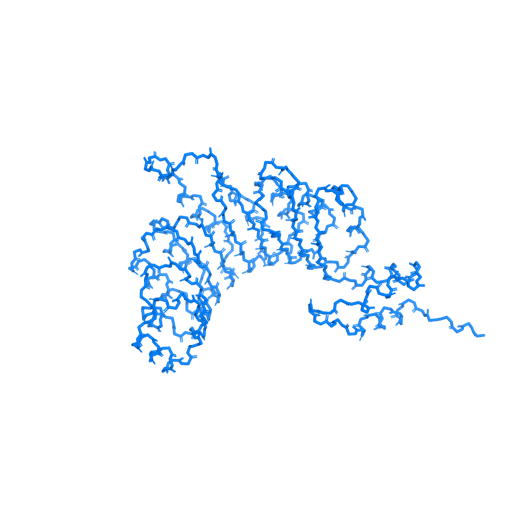1627 O O . GLN A 1 210 ? -7.185 14.819 10.626 1.00 88.19 210 GLN A O 1
ATOM 1632 N N . LYS A 1 211 ? -5.472 13.344 10.783 1.00 88.44 211 LYS A N 1
ATOM 1633 C CA . LYS A 1 211 ? -4.884 13.575 9.460 1.00 88.44 211 LYS A CA 1
ATOM 1634 C C . LYS A 1 211 ? -5.625 12.834 8.345 1.00 88.44 211 LYS A C 1
ATOM 1636 O O . LYS A 1 211 ? -5.950 13.443 7.327 1.00 88.44 211 LYS A O 1
ATOM 1641 N N . PHE A 1 212 ? -5.910 11.546 8.531 1.00 88.75 212 PHE A N 1
ATOM 1642 C CA . PHE A 1 212 ? -6.431 10.657 7.488 1.00 88.75 212 PHE A CA 1
ATOM 1643 C C . PHE A 1 212 ? -7.914 10.345 7.701 1.00 88.75 212 PHE A C 1
ATOM 1645 O O . PHE A 1 212 ? -8.316 9.229 8.027 1.00 88.75 212 PHE A O 1
ATOM 1652 N N . ARG A 1 213 ? -8.763 11.352 7.484 1.00 87.06 213 ARG A N 1
ATOM 1653 C CA . ARG A 1 213 ? -10.219 11.204 7.654 1.00 87.06 213 ARG A CA 1
ATOM 1654 C C . ARG A 1 213 ? -10.878 10.365 6.562 1.00 87.06 213 ARG A C 1
ATOM 1656 O O . ARG A 1 213 ? -11.941 9.809 6.803 1.00 87.06 213 ARG A O 1
ATOM 1663 N N . ASN A 1 214 ? -10.251 10.261 5.390 1.00 88.12 214 ASN A N 1
ATOM 1664 C CA . ASN A 1 214 ? -10.751 9.504 4.237 1.00 88.12 214 ASN A CA 1
ATOM 1665 C C . ASN A 1 214 ? -10.253 8.049 4.203 1.00 88.12 214 ASN A C 1
ATOM 1667 O O . ASN A 1 214 ? -10.463 7.354 3.209 1.00 88.12 214 ASN A O 1
ATOM 1671 N N . LEU A 1 215 ? -9.600 7.588 5.275 1.00 91.25 215 LEU A N 1
ATOM 1672 C CA . LEU A 1 215 ? -9.000 6.264 5.331 1.00 91.25 215 LEU A CA 1
ATOM 1673 C C . LEU A 1 215 ? -10.072 5.168 5.250 1.00 91.25 215 LEU A C 1
ATOM 1675 O O . LEU A 1 215 ? -11.040 5.164 6.011 1.00 91.25 215 LEU A O 1
ATOM 1679 N N . ARG A 1 216 ? -9.879 4.235 4.318 1.00 92.56 216 ARG A N 1
ATOM 1680 C CA . ARG A 1 216 ? -10.747 3.082 4.047 1.00 92.56 216 ARG A CA 1
ATOM 1681 C C . ARG A 1 216 ? -10.144 1.782 4.547 1.00 92.56 216 ARG A C 1
ATOM 1683 O O . ARG A 1 216 ? -10.892 0.903 4.976 1.00 92.56 216 ARG A O 1
ATOM 1690 N N . LYS A 1 217 ? -8.818 1.657 4.486 1.00 93.19 217 LYS A N 1
ATOM 1691 C CA . LYS A 1 217 ? -8.097 0.475 4.959 1.00 93.19 217 LYS A CA 1
ATOM 1692 C C . LYS A 1 217 ? -6.963 0.869 5.887 1.00 93.19 217 LYS A C 1
ATOM 1694 O O . LYS A 1 217 ? -6.149 1.721 5.533 1.00 93.19 217 LYS A O 1
ATOM 1699 N N . LEU A 1 218 ? -6.907 0.220 7.043 1.00 91.06 218 LEU A N 1
ATOM 1700 C CA . LEU A 1 218 ? -5.853 0.411 8.029 1.00 91.06 218 LEU A CA 1
ATOM 1701 C C . LEU A 1 218 ? -5.283 -0.941 8.450 1.00 91.06 218 LEU A C 1
ATOM 1703 O O . LEU A 1 218 ? -6.018 -1.791 8.946 1.00 91.06 218 LEU A O 1
ATOM 1707 N N . ASP A 1 219 ? -3.979 -1.130 8.281 1.00 89.19 219 ASP A N 1
ATOM 1708 C CA . ASP A 1 219 ? -3.255 -2.289 8.798 1.00 89.19 219 ASP A CA 1
ATOM 1709 C C . ASP A 1 219 ? -2.241 -1.853 9.853 1.00 89.19 219 ASP A C 1
ATOM 1711 O O . ASP A 1 219 ? -1.308 -1.104 9.571 1.00 89.19 219 ASP A O 1
ATOM 1715 N N . LEU A 1 220 ? -2.447 -2.321 11.079 1.00 85.75 220 LEU A N 1
ATOM 1716 C CA . LEU A 1 220 ? -1.580 -2.111 12.234 1.00 85.75 220 LEU A CA 1
ATOM 1717 C C . LEU A 1 220 ? -1.098 -3.450 12.810 1.00 85.75 220 LEU A C 1
ATOM 1719 O O . LEU A 1 220 ? -0.823 -3.564 14.006 1.00 85.75 220 LEU A O 1
ATOM 1723 N N . SER A 1 221 ? -1.012 -4.477 11.966 1.00 82.19 221 SER A N 1
ATOM 1724 C CA . SER A 1 221 ? -0.585 -5.815 12.359 1.00 82.19 221 SER A CA 1
ATOM 1725 C C . SER A 1 221 ? 0.854 -5.842 12.878 1.00 82.19 221 SER A C 1
ATOM 1727 O O . SER A 1 221 ? 1.728 -5.112 12.412 1.00 82.19 221 SER A O 1
ATOM 1729 N N . PHE A 1 222 ? 1.124 -6.757 13.810 1.00 75.00 222 PHE A N 1
ATOM 1730 C CA . PHE A 1 222 ? 2.460 -7.040 14.348 1.00 75.00 222 PHE A CA 1
ATOM 1731 C C . PHE A 1 222 ? 3.175 -5.835 14.982 1.00 75.00 222 PHE A C 1
ATOM 1733 O O . PHE A 1 222 ? 4.403 -5.832 15.107 1.00 75.00 222 PHE A O 1
ATOM 1740 N N . 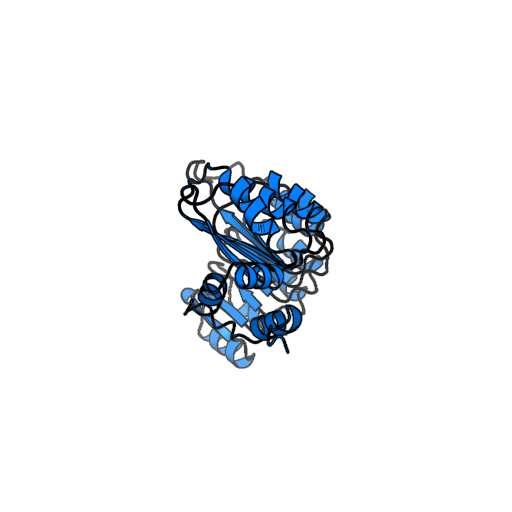ASN A 1 223 ? 2.426 -4.813 15.389 1.00 72.88 223 ASN A N 1
ATOM 1741 C CA . ASN A 1 223 ? 2.960 -3.677 16.126 1.00 72.88 223 ASN A CA 1
ATOM 1742 C C . ASN A 1 223 ? 3.122 -4.034 17.607 1.00 72.88 223 ASN A C 1
ATOM 1744 O O . ASN A 1 223 ? 2.273 -4.708 18.184 1.00 72.88 223 ASN A O 1
ATOM 1748 N N . ARG A 1 224 ? 4.227 -3.591 18.218 1.00 60.41 224 ARG A N 1
ATOM 1749 C CA . ARG A 1 224 ? 4.493 -3.753 19.655 1.00 60.41 224 ARG A CA 1
ATOM 1750 C C . ARG A 1 224 ? 4.284 -2.400 20.330 1.00 60.41 224 ARG A C 1
ATOM 1752 O O . ARG A 1 224 ? 4.876 -1.418 19.891 1.00 60.41 224 ARG A O 1
ATOM 1759 N N . GLY A 1 225 ? 3.476 -2.364 21.383 1.00 60.28 225 GLY A N 1
ATOM 1760 C CA . GLY A 1 225 ? 3.179 -1.157 22.154 1.00 60.28 225 GLY A CA 1
ATOM 1761 C C . GLY A 1 225 ? 1.770 -1.218 22.734 1.00 60.28 225 GLY A C 1
ATOM 1762 O O . GLY A 1 225 ? 0.893 -1.832 22.131 1.00 60.28 225 GLY A O 1
ATOM 1763 N N . VAL A 1 226 ? 1.577 -0.605 23.904 1.00 52.16 226 VAL A N 1
ATOM 1764 C CA . VAL A 1 226 ? 0.252 -0.420 24.506 1.00 52.16 226 VAL A CA 1
ATOM 1765 C C . VAL A 1 226 ? -0.512 0.524 23.589 1.00 52.16 226 VAL A C 1
ATOM 1767 O O . VAL A 1 226 ? -0.199 1.714 23.526 1.00 52.16 226 VAL A O 1
ATOM 1770 N N . LEU A 1 227 ? -1.473 -0.002 22.834 1.00 61.91 227 LEU A N 1
ATOM 1771 C CA . LEU A 1 227 ? -2.476 0.867 22.246 1.00 61.91 227 LEU A CA 1
ATOM 1772 C C . LEU A 1 227 ? -3.309 1.339 23.425 1.00 61.91 227 LEU A C 1
ATOM 1774 O O . LEU A 1 227 ? -4.049 0.555 23.989 1.00 61.91 227 LEU A O 1
ATOM 1778 N N . ALA A 1 228 ? -3.130 2.579 23.870 1.00 62.72 228 ALA A N 1
ATOM 1779 C CA . ALA A 1 228 ? -4.044 3.106 24.869 1.00 62.72 228 ALA A CA 1
ATOM 1780 C C . ALA A 1 228 ? -5.449 3.091 24.252 1.00 62.72 228 ALA A C 1
ATOM 1782 O O . ALA A 1 228 ? -5.656 3.755 23.229 1.00 62.72 228 ALA A O 1
ATOM 1783 N N . ASP A 1 229 ? -6.380 2.345 24.856 1.00 69.38 229 ASP A N 1
ATOM 1784 C CA . ASP A 1 229 ? -7.752 2.151 24.372 1.00 69.38 229 ASP A CA 1
ATOM 1785 C C . ASP A 1 229 ? -8.361 3.494 23.947 1.00 69.38 229 ASP A C 1
ATOM 1787 O O . ASP A 1 229 ? -8.886 3.630 22.846 1.00 69.38 229 ASP A O 1
ATOM 1791 N N . GLU A 1 230 ? -8.181 4.530 24.769 1.00 77.75 230 GLU A N 1
ATOM 1792 C CA . GLU A 1 230 ? -8.671 5.892 24.531 1.00 77.75 230 GLU A CA 1
ATOM 1793 C C . GLU A 1 230 ? -8.115 6.543 23.250 1.00 77.75 230 GLU A C 1
ATOM 1795 O O . GLU A 1 230 ? -8.868 7.150 22.482 1.00 77.75 230 GLU A O 1
ATOM 1800 N N . GLU A 1 231 ? -6.811 6.419 22.969 1.00 79.88 231 GLU A N 1
ATOM 1801 C CA . GLU A 1 231 ? -6.214 6.986 21.749 1.00 79.88 231 GLU A CA 1
ATOM 1802 C C . GLU A 1 231 ? -6.660 6.219 20.505 1.00 79.88 231 GLU A C 1
ATOM 1804 O O . GLU A 1 231 ? -6.917 6.818 19.455 1.00 79.88 231 GLU A O 1
ATOM 1809 N N . PHE A 1 232 ? -6.764 4.894 20.617 1.00 80.06 232 PHE A N 1
ATOM 1810 C CA . PHE A 1 232 ? -7.197 4.055 19.511 1.00 80.06 232 PHE A CA 1
ATOM 1811 C C . PHE A 1 232 ? -8.674 4.278 19.190 1.00 80.06 232 PHE A C 1
ATOM 1813 O O . PHE A 1 232 ? -9.020 4.501 18.032 1.00 80.06 232 PHE A O 1
ATOM 1820 N N . ILE A 1 233 ? -9.537 4.305 20.208 1.00 79.56 233 ILE A N 1
ATOM 1821 C CA . ILE A 1 233 ? -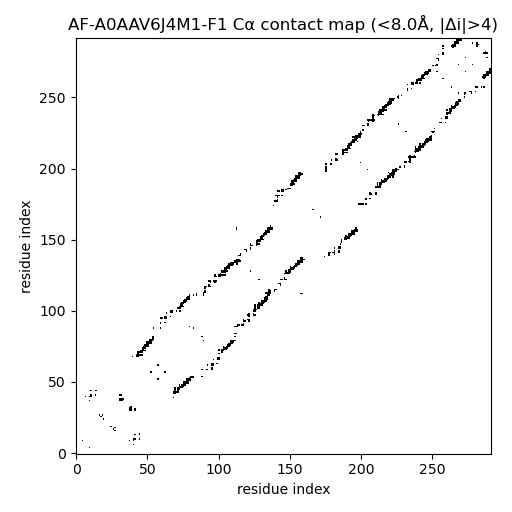10.965 4.615 20.082 1.00 79.56 233 ILE A CA 1
ATOM 1822 C C . ILE A 1 233 ? -11.146 6.002 19.465 1.00 79.56 233 ILE A C 1
ATOM 1824 O O . ILE A 1 233 ? -11.891 6.147 18.495 1.00 79.56 233 ILE A O 1
ATOM 1828 N N . SER A 1 234 ? -10.415 7.005 19.959 1.00 83.75 234 SER A N 1
ATOM 1829 C CA . SER A 1 234 ? -10.446 8.362 19.403 1.00 83.75 234 SER A CA 1
ATOM 1830 C C . SER A 1 234 ? -10.035 8.387 17.929 1.00 83.75 234 SER A C 1
ATOM 1832 O O . SER A 1 234 ? -10.663 9.069 17.122 1.00 83.75 234 SER A O 1
ATOM 1834 N N . MET A 1 235 ? -9.005 7.626 17.550 1.00 87.31 235 MET A N 1
ATOM 1835 C CA . MET A 1 235 ? -8.580 7.490 16.156 1.00 87.31 235 MET A CA 1
ATOM 1836 C C . MET A 1 235 ? -9.674 6.849 15.292 1.00 87.31 235 MET A C 1
ATOM 1838 O O . MET A 1 235 ? -10.031 7.406 14.252 1.00 87.31 235 MET A O 1
ATOM 1842 N N . LEU A 1 236 ? -10.254 5.732 15.738 1.00 82.81 236 LEU A N 1
ATOM 1843 C CA . LEU A 1 236 ? -11.311 5.028 15.010 1.00 82.81 236 LEU A CA 1
ATOM 1844 C C . LEU A 1 236 ? -12.565 5.887 14.828 1.00 82.81 236 LEU A C 1
ATOM 1846 O O . LEU A 1 236 ? -13.139 5.898 13.740 1.00 82.81 236 LEU A O 1
ATOM 1850 N N . ALA A 1 237 ? -12.944 6.651 15.855 1.00 83.44 237 ALA A N 1
ATOM 1851 C CA . ALA A 1 237 ? -14.070 7.580 15.803 1.00 83.44 237 ALA A CA 1
ATOM 1852 C C . ALA A 1 237 ? -13.860 8.718 14.783 1.00 83.44 237 ALA A C 1
ATOM 1854 O O . ALA A 1 237 ? -14.825 9.279 14.266 1.00 83.44 237 ALA A O 1
ATOM 1855 N N . LEU A 1 238 ? -12.608 9.065 14.466 1.00 85.50 238 LEU A N 1
ATOM 1856 C CA . LEU A 1 238 ? -12.279 10.070 13.450 1.00 85.50 238 LEU A CA 1
ATOM 1857 C C . LEU A 1 238 ? -12.238 9.481 12.025 1.00 85.50 238 LEU A C 1
ATOM 1859 O O . LEU A 1 238 ? -12.521 10.195 11.056 1.00 85.50 238 LEU A O 1
ATOM 1863 N N . CYS A 1 239 ? -11.939 8.188 11.876 1.00 84.06 239 CYS A N 1
ATOM 1864 C CA . CYS A 1 239 ? -11.865 7.478 10.593 1.00 84.06 239 CYS A CA 1
ATOM 1865 C C . CYS A 1 239 ? -13.239 6.952 10.125 1.00 84.06 239 CYS A C 1
ATOM 1867 O O . CYS A 1 239 ? -13.466 5.753 9.970 1.00 84.06 239 CYS A O 1
ATOM 1869 N N . ASN A 1 240 ? -14.162 7.868 9.819 1.00 82.81 240 ASN A N 1
ATOM 1870 C CA . ASN A 1 240 ? -15.561 7.557 9.472 1.00 82.81 240 ASN A CA 1
ATOM 1871 C C . ASN A 1 240 ? -15.773 6.690 8.214 1.00 82.81 240 ASN A C 1
ATOM 1873 O O . ASN A 1 240 ? -16.876 6.183 7.992 1.00 82.81 240 ASN A O 1
ATOM 1877 N N . PHE A 1 241 ? -14.760 6.551 7.357 1.00 86.44 241 PHE A N 1
ATOM 1878 C CA . PHE A 1 241 ? -14.837 5.800 6.100 1.00 86.44 241 PHE A CA 1
ATOM 1879 C C . PHE A 1 241 ? -14.121 4.448 6.153 1.00 86.44 241 PHE A C 1
ATOM 1881 O O . PHE A 1 241 ? -14.041 3.782 5.119 1.00 86.44 241 PHE A O 1
ATOM 1888 N N . LEU A 1 242 ? -13.648 4.031 7.333 1.00 88.31 242 LEU A N 1
ATOM 1889 C CA . LEU A 1 242 ? -12.898 2.794 7.493 1.00 88.31 242 LEU A CA 1
ATOM 1890 C C . LEU A 1 242 ? -13.790 1.580 7.207 1.00 88.31 242 LEU A C 1
ATOM 1892 O O . LEU A 1 242 ? -14.800 1.355 7.873 1.00 88.31 242 LEU A O 1
ATOM 1896 N N . THR A 1 243 ? -13.405 0.809 6.194 1.00 90.38 243 THR A N 1
ATOM 1897 C CA . THR A 1 243 ? -14.093 -0.408 5.744 1.00 90.38 243 THR A CA 1
ATOM 1898 C C . THR A 1 243 ? -13.321 -1.677 6.076 1.00 90.38 243 THR A C 1
ATOM 1900 O O . THR A 1 243 ? -13.950 -2.715 6.267 1.00 90.38 243 THR A O 1
ATOM 1903 N N . GLU A 1 244 ? -11.992 -1.603 6.154 1.00 90.31 244 GLU A N 1
ATOM 1904 C CA . GLU A 1 244 ? -11.114 -2.743 6.432 1.00 90.31 244 GLU A CA 1
ATOM 1905 C C . GLU A 1 244 ? -10.112 -2.375 7.530 1.00 90.31 244 GLU A C 1
ATOM 1907 O O . GLU A 1 244 ? -9.417 -1.360 7.431 1.00 90.31 244 GLU A O 1
ATOM 1912 N N . LEU A 1 245 ? -10.031 -3.205 8.568 1.00 88.19 245 LEU A N 1
ATOM 1913 C CA . LEU A 1 245 ? -9.102 -3.026 9.680 1.00 88.19 245 LEU A CA 1
ATOM 1914 C C . LEU A 1 245 ? -8.320 -4.323 9.918 1.00 88.19 245 LEU A C 1
ATOM 1916 O O . LEU A 1 245 ? -8.909 -5.382 10.122 1.00 88.19 245 LEU A O 1
ATOM 1920 N N . LYS A 1 246 ? -6.988 -4.260 9.896 1.00 87.00 246 LYS A N 1
ATOM 1921 C CA . LYS A 1 246 ? -6.107 -5.404 10.175 1.00 87.00 246 LYS A CA 1
ATOM 1922 C C . LYS A 1 246 ? -5.298 -5.140 11.429 1.00 87.00 246 LYS A C 1
ATOM 1924 O O . LYS A 1 246 ? -4.510 -4.202 11.481 1.00 87.00 246 LYS A O 1
ATOM 1929 N N . VAL A 1 247 ? -5.523 -5.955 12.451 1.00 79.56 247 VAL A N 1
ATOM 1930 C CA . VAL A 1 247 ? -4.999 -5.732 13.803 1.00 79.56 247 VAL A CA 1
ATOM 1931 C C . VAL A 1 247 ? -4.516 -7.079 14.355 1.00 79.56 247 VAL A C 1
ATOM 1933 O O . VAL A 1 247 ? -4.995 -7.594 15.361 1.00 79.56 247 VAL A O 1
ATOM 1936 N N . ARG A 1 248 ? -3.571 -7.718 13.649 1.00 73.31 248 ARG A N 1
ATOM 1937 C CA . ARG A 1 248 ? -2.972 -8.985 14.110 1.00 73.31 248 ARG A CA 1
ATOM 1938 C C . ARG A 1 248 ? -1.976 -8.725 15.246 1.00 73.31 248 ARG A C 1
ATOM 1940 O O . ARG A 1 248 ? -1.168 -7.804 15.133 1.00 73.31 248 ARG A O 1
ATOM 1947 N N . ARG A 1 249 ? -1.998 -9.555 16.299 1.00 65.19 249 ARG A N 1
ATOM 1948 C CA . ARG A 1 249 ? -1.175 -9.437 17.528 1.00 65.19 249 ARG A CA 1
ATOM 1949 C C . ARG A 1 249 ? -1.370 -8.175 18.365 1.00 65.19 249 ARG A C 1
ATOM 1951 O O . ARG A 1 249 ? -0.524 -7.858 19.197 1.00 65.19 249 ARG A O 1
ATOM 1958 N N . CYS A 1 250 ? -2.462 -7.454 18.167 1.00 62.34 250 CYS A N 1
ATOM 1959 C CA . CYS A 1 250 ? -2.820 -6.406 19.104 1.00 62.34 250 CYS A CA 1
ATOM 1960 C C . CYS A 1 250 ? -3.496 -7.012 20.333 1.00 62.34 250 CYS A C 1
ATOM 1962 O O . CYS A 1 250 ? -4.199 -8.021 20.221 1.00 62.34 250 CYS A O 1
ATOM 1964 N N . GLU A 1 251 ? -3.276 -6.425 21.504 1.00 60.75 251 GLU A N 1
ATOM 1965 C CA . GLU A 1 251 ? -3.868 -6.944 22.737 1.00 60.75 251 GLU A CA 1
ATOM 1966 C C . GLU A 1 251 ? -5.349 -6.580 22.901 1.00 60.75 251 GLU A C 1
ATOM 1968 O O . GLU A 1 251 ? -6.046 -7.278 23.637 1.00 60.75 251 GLU A O 1
ATOM 1973 N N . GLU A 1 252 ? -5.813 -5.600 22.125 1.00 64.94 252 GLU A N 1
ATOM 1974 C CA . GLU A 1 252 ? -7.123 -4.955 22.195 1.00 64.94 252 GLU A CA 1
ATOM 1975 C C . GLU A 1 252 ? -8.334 -5.839 21.861 1.00 64.94 252 GLU A C 1
ATOM 1977 O O . GLU A 1 252 ? -8.272 -6.773 21.054 1.00 64.94 252 GLU A O 1
ATOM 1982 N N . SER A 1 253 ? -9.480 -5.486 22.456 1.00 67.25 253 SER A N 1
ATOM 1983 C CA . SER A 1 253 ? -10.752 -6.184 22.250 1.00 67.25 253 SER A CA 1
ATOM 1984 C C . SER A 1 253 ? -11.388 -5.846 20.900 1.00 67.25 253 SER A C 1
ATOM 1986 O O . SER A 1 253 ? -11.666 -4.688 20.582 1.00 67.25 253 SER A O 1
ATOM 1988 N N . VAL A 1 254 ? -11.730 -6.889 20.138 1.00 71.00 254 VAL A N 1
ATOM 1989 C CA . VAL A 1 254 ? -12.414 -6.790 18.836 1.00 71.00 254 VAL A CA 1
ATOM 1990 C C . VAL A 1 254 ? -13.760 -6.055 18.935 1.00 71.00 254 VAL A C 1
ATOM 1992 O O . VAL A 1 254 ? -14.198 -5.402 17.986 1.00 71.00 254 VAL A O 1
ATOM 1995 N N . GLU A 1 255 ? -14.403 -6.110 20.102 1.00 74.12 255 GLU A N 1
ATOM 1996 C CA . GLU A 1 255 ? -15.694 -5.471 20.377 1.00 74.12 255 GLU A CA 1
ATOM 1997 C C . GLU A 1 255 ? -15.621 -3.941 20.262 1.00 74.12 255 GLU A C 1
ATOM 1999 O O . GLU A 1 255 ? -16.524 -3.319 19.692 1.00 74.12 255 GLU A O 1
ATOM 2004 N N . LEU A 1 256 ? -14.517 -3.335 20.718 1.00 74.06 256 LEU A N 1
ATOM 2005 C CA . LEU A 1 256 ? -14.292 -1.888 20.631 1.00 74.06 256 LEU A CA 1
ATOM 2006 C C . LEU A 1 256 ? -14.240 -1.419 19.174 1.00 74.06 256 LEU A C 1
ATOM 2008 O O . LEU A 1 256 ? -14.754 -0.350 18.841 1.00 74.06 256 LEU A O 1
ATOM 2012 N N . PHE A 1 257 ? -13.674 -2.233 18.284 1.00 74.81 257 PHE A N 1
ATOM 2013 C CA . PHE A 1 257 ? -13.557 -1.900 16.865 1.00 74.81 257 PHE A CA 1
ATOM 2014 C C . PHE A 1 257 ? -14.911 -1.928 16.165 1.00 74.81 257 PHE A C 1
ATOM 2016 O O . PHE A 1 257 ? -15.260 -1.011 15.418 1.00 74.81 257 PHE A O 1
ATOM 2023 N N . VAL A 1 258 ? -15.711 -2.955 16.455 1.00 74.25 258 VAL A N 1
ATOM 2024 C CA . VAL A 1 258 ? -17.054 -3.104 15.887 1.00 74.25 258 VAL A CA 1
ATOM 2025 C C . VAL A 1 258 ? -17.976 -1.974 16.362 1.00 74.25 258 VAL A C 1
ATOM 2027 O O . VAL A 1 258 ? -18.837 -1.532 15.598 1.00 74.25 258 VAL A O 1
ATOM 2030 N N . LEU A 1 259 ? -17.809 -1.456 17.585 1.00 77.06 259 LEU A N 1
ATOM 2031 C CA . LEU A 1 259 ? -18.580 -0.305 18.077 1.00 77.06 259 LEU A CA 1
ATOM 2032 C C . LEU A 1 259 ? -18.209 1.008 17.398 1.00 77.06 259 LEU A C 1
ATOM 2034 O O . LEU A 1 259 ? -19.111 1.730 16.974 1.00 77.06 259 LEU A O 1
ATOM 2038 N N . ASN A 1 260 ? -16.914 1.300 17.300 1.00 80.88 260 ASN A N 1
ATOM 2039 C CA . ASN A 1 260 ? -16.430 2.632 16.938 1.00 80.88 260 ASN A CA 1
ATOM 2040 C C . ASN A 1 260 ? -16.300 2.862 15.424 1.00 80.88 260 ASN A C 1
ATOM 2042 O O . ASN A 1 260 ? -16.147 4.004 14.997 1.00 80.88 260 ASN A O 1
ATOM 2046 N N . CYS A 1 261 ? -16.421 1.819 14.596 1.00 79.44 261 CYS A N 1
ATOM 2047 C CA . CYS A 1 261 ? -16.348 1.939 13.139 1.00 79.44 261 CYS A CA 1
ATOM 2048 C C . CYS A 1 261 ? -17.697 1.609 12.471 1.00 79.44 261 CYS A C 1
ATOM 2050 O O . CYS A 1 261 ? -17.970 0.448 12.159 1.00 79.44 261 CYS A O 1
ATOM 2052 N N . PRO A 1 262 ? -18.554 2.607 12.177 1.00 76.50 262 PRO A N 1
ATOM 2053 C CA . PRO A 1 262 ? -19.908 2.365 11.669 1.00 76.50 262 PRO A CA 1
ATOM 2054 C C . PRO A 1 262 ? -19.954 1.803 10.240 1.00 76.50 262 PRO A C 1
ATOM 2056 O O . PRO A 1 262 ? -20.985 1.284 9.821 1.00 76.50 262 PRO A O 1
ATOM 2059 N N . ARG A 1 263 ? -18.866 1.934 9.471 1.00 83.88 263 ARG A N 1
ATOM 2060 C CA . ARG A 1 263 ? -18.764 1.467 8.077 1.00 83.88 263 ARG A CA 1
ATOM 2061 C C . ARG A 1 263 ? -17.832 0.273 7.902 1.00 83.88 263 ARG A C 1
ATOM 2063 O O . ARG A 1 263 ? -17.555 -0.099 6.759 1.00 83.88 263 ARG A O 1
ATOM 2070 N N . LEU A 1 264 ? -17.365 -0.311 9.006 1.00 84.69 264 LEU A N 1
ATOM 2071 C CA . LEU A 1 264 ? -16.475 -1.458 8.965 1.00 84.69 264 LEU A CA 1
ATOM 2072 C C . LEU A 1 264 ? -17.193 -2.623 8.288 1.00 84.69 264 LEU A C 1
ATOM 2074 O O . LEU A 1 264 ? -18.333 -2.935 8.618 1.00 84.69 264 LEU A O 1
ATOM 2078 N N . ARG A 1 265 ? -16.532 -3.231 7.309 1.00 86.81 265 ARG A N 1
ATOM 2079 C CA . ARG A 1 265 ? -17.041 -4.388 6.566 1.00 86.81 265 ARG A CA 1
ATOM 2080 C C . ARG A 1 265 ? -16.191 -5.614 6.796 1.00 86.81 265 ARG A C 1
ATOM 2082 O O . ARG A 1 265 ? -16.720 -6.711 6.742 1.00 86.81 265 ARG A O 1
ATOM 2089 N N . GLN A 1 266 ? -14.900 -5.424 7.033 1.00 86.94 266 GLN A N 1
ATOM 2090 C CA . GLN A 1 266 ? -13.953 -6.510 7.171 1.00 86.94 266 GLN A CA 1
ATOM 2091 C C . GLN A 1 266 ? -12.964 -6.202 8.288 1.00 86.94 266 GLN A C 1
ATOM 2093 O O . GLN A 1 266 ? -12.443 -5.088 8.389 1.00 86.94 266 GLN A O 1
ATOM 2098 N N . ILE A 1 267 ? -12.697 -7.197 9.126 1.00 84.69 267 ILE A N 1
ATOM 2099 C CA . ILE A 1 267 ? -11.688 -7.101 10.172 1.00 84.69 267 ILE A CA 1
ATOM 2100 C C . ILE A 1 267 ? -10.842 -8.371 10.217 1.00 84.69 267 ILE A C 1
ATOM 2102 O O . ILE A 1 267 ? -11.363 -9.486 10.229 1.00 84.69 267 ILE A O 1
ATOM 2106 N N . HIS A 1 268 ? -9.522 -8.190 10.224 1.00 84.56 268 HIS A N 1
ATOM 2107 C CA . HIS A 1 268 ? -8.562 -9.285 10.317 1.00 84.56 268 HIS A CA 1
ATOM 2108 C C . HIS A 1 268 ? -7.933 -9.290 11.705 1.00 84.56 268 HIS A C 1
ATOM 2110 O O . HIS A 1 268 ? -7.241 -8.340 12.084 1.00 84.56 268 HIS A O 1
ATOM 2116 N N . VAL A 1 269 ? -8.152 -10.377 12.435 1.00 80.81 269 VAL A N 1
ATOM 2117 C CA . VAL A 1 269 ? -7.704 -10.573 13.819 1.00 80.81 269 VAL A CA 1
ATOM 2118 C C . VAL A 1 269 ? -7.195 -12.000 14.001 1.00 80.81 269 VAL A C 1
ATOM 2120 O O . VAL A 1 269 ? -7.553 -12.891 13.232 1.00 80.81 269 VAL A O 1
ATOM 2123 N N . GLU A 1 270 ? -6.340 -12.210 15.003 1.00 76.56 270 GLU A N 1
ATOM 2124 C CA . GLU A 1 270 ? -5.942 -13.565 15.404 1.00 76.56 270 GLU A CA 1
ATOM 2125 C C . GLU A 1 270 ? -7.134 -14.282 16.051 1.00 76.56 270 GLU A C 1
ATOM 2127 O O . GLU A 1 270 ? -7.878 -13.688 16.837 1.00 76.56 270 GLU A O 1
ATOM 2132 N N . GLU A 1 271 ? -7.303 -15.571 15.752 1.00 70.06 271 GLU A N 1
ATOM 2133 C CA . GLU A 1 271 ? -8.435 -16.369 16.249 1.00 70.06 271 GLU A CA 1
ATOM 2134 C C . GLU A 1 271 ? -8.522 -16.388 17.787 1.00 70.06 271 GLU A C 1
ATOM 2136 O O . GLU A 1 271 ? -9.614 -16.374 18.358 1.00 70.06 271 GLU A O 1
ATOM 2141 N N . SER A 1 272 ? -7.370 -16.320 18.461 1.00 69.12 272 SER A N 1
ATOM 2142 C CA . SER A 1 272 ? -7.241 -16.285 19.923 1.00 69.12 272 SER A CA 1
ATOM 2143 C C . SER A 1 272 ? -7.890 -15.064 20.587 1.00 69.12 272 SER A C 1
ATOM 2145 O O . SER A 1 272 ? -8.122 -15.082 21.796 1.00 69.12 272 SER A O 1
ATOM 2147 N N . LYS A 1 273 ? -8.187 -14.005 19.822 1.00 66.81 273 LYS A N 1
ATOM 2148 C CA . LYS A 1 273 ? -8.765 -12.744 20.314 1.00 66.81 273 LYS A CA 1
ATOM 2149 C C . LYS A 1 273 ? -10.283 -12.650 20.143 1.00 66.81 273 LYS A C 1
ATOM 2151 O O . LYS A 1 273 ? -10.872 -11.640 20.519 1.00 66.81 273 LYS A O 1
ATOM 2156 N N . LEU A 1 274 ? -10.931 -13.682 19.601 1.00 71.31 274 LEU A N 1
ATOM 2157 C CA . LEU A 1 274 ? -12.374 -13.677 19.368 1.00 71.31 274 LEU A CA 1
ATOM 2158 C C . LEU A 1 274 ? -13.153 -14.334 20.511 1.00 71.31 274 LEU A C 1
ATOM 2160 O O . LEU A 1 274 ? -13.171 -15.557 20.657 1.00 71.31 274 LEU A O 1
ATOM 2164 N N . SER A 1 275 ? -13.866 -13.502 21.273 1.00 75.62 275 SER A N 1
ATOM 2165 C CA . SER A 1 275 ? -14.932 -13.923 22.187 1.00 75.62 275 SER A CA 1
ATOM 2166 C C . SER A 1 275 ? -16.214 -14.264 21.410 1.00 75.62 275 SER A C 1
ATOM 2168 O O . SER A 1 275 ? -16.450 -13.744 20.315 1.00 75.62 275 SER A O 1
ATOM 2170 N N . ASP A 1 276 ? -17.105 -15.075 21.982 1.00 76.31 276 ASP A N 1
ATOM 2171 C CA . ASP A 1 276 ? -18.426 -15.328 21.376 1.00 76.31 276 ASP A CA 1
ATOM 2172 C C . ASP A 1 276 ? -19.264 -14.047 21.243 1.00 76.31 276 ASP A C 1
ATOM 2174 O O . ASP A 1 276 ? -20.040 -13.892 20.296 1.00 76.31 276 ASP A O 1
ATOM 2178 N N . VAL A 1 277 ? -19.043 -13.086 22.144 1.00 76.50 277 VAL A N 1
ATOM 2179 C CA . VAL A 1 277 ? -19.647 -11.750 22.095 1.00 76.50 277 VAL A CA 1
ATOM 2180 C C . VAL A 1 277 ? -19.162 -10.989 20.859 1.00 76.50 277 VAL A C 1
ATOM 2182 O O . VAL A 1 277 ? -19.986 -10.499 20.086 1.00 76.50 277 VAL A O 1
ATOM 2185 N N . SER A 1 278 ? -17.852 -10.974 20.598 1.00 73.56 278 SER A N 1
ATOM 2186 C CA . SER A 1 278 ? -17.276 -10.324 19.415 1.00 73.56 278 SER A CA 1
ATOM 2187 C C . SER A 1 278 ? -17.780 -10.936 18.100 1.00 73.56 278 SER A C 1
ATOM 2189 O O . SER A 1 278 ? -18.111 -10.198 17.169 1.00 73.56 278 SER A O 1
ATOM 2191 N N . ARG A 1 279 ? -17.948 -12.269 18.037 1.00 79.50 279 ARG A N 1
ATOM 2192 C CA . ARG A 1 279 ? -18.533 -12.968 16.874 1.00 79.50 279 ARG A CA 1
ATOM 2193 C C . ARG A 1 279 ? -19.996 -12.593 16.656 1.00 79.50 279 ARG A C 1
ATOM 2195 O O . ARG A 1 279 ? -20.405 -12.334 15.522 1.00 79.50 279 ARG A O 1
ATOM 2202 N N . SER A 1 280 ? -20.775 -12.540 17.736 1.00 79.25 280 SER A N 1
ATOM 2203 C CA . SER A 1 280 ? -22.180 -12.126 17.700 1.00 79.25 280 SER A CA 1
ATOM 2204 C C . SER A 1 280 ? -22.323 -10.685 17.202 1.00 79.25 280 SER A C 1
ATOM 2206 O O . SER A 1 280 ? -23.131 -10.398 16.320 1.00 79.25 280 SER A O 1
ATOM 2208 N N . TRP A 1 281 ? -21.478 -9.775 17.688 1.00 77.00 281 TRP A N 1
ATOM 2209 C CA . TRP A 1 281 ? -21.503 -8.366 17.295 1.00 77.00 281 TRP A CA 1
ATOM 2210 C C . TRP A 1 281 ? -21.082 -8.145 15.845 1.00 77.00 281 TRP A C 1
ATOM 2212 O O . TRP A 1 281 ? -21.747 -7.394 15.129 1.00 77.00 281 TRP A O 1
ATOM 2222 N N . ALA A 1 282 ? -20.026 -8.825 15.396 1.00 79.81 282 ALA A N 1
ATOM 2223 C CA . ALA A 1 282 ? -19.609 -8.794 13.999 1.00 79.81 282 ALA A CA 1
ATOM 2224 C C . ALA A 1 282 ? -20.722 -9.315 13.076 1.00 79.81 282 ALA A C 1
ATOM 2226 O O . ALA A 1 282 ? -21.060 -8.655 12.096 1.00 79.81 282 ALA A O 1
ATOM 2227 N N . SER A 1 283 ? -21.370 -10.425 13.448 1.00 80.19 283 SER A N 1
ATOM 2228 C CA . SER A 1 283 ? -22.497 -10.992 12.694 1.00 80.19 283 SER A CA 1
ATOM 2229 C C . SER A 1 283 ? -23.682 -10.023 12.622 1.00 80.19 283 SER A C 1
ATOM 2231 O O . SER A 1 283 ? -24.219 -9.784 11.542 1.00 80.19 283 SER A O 1
ATOM 2233 N N . ASN A 1 284 ? -24.046 -9.397 13.747 1.00 81.44 284 ASN A N 1
ATOM 2234 C CA . ASN A 1 284 ? -25.142 -8.424 13.814 1.00 81.44 284 ASN A CA 1
ATOM 2235 C C . ASN A 1 284 ? -24.883 -7.171 12.966 1.00 81.44 284 ASN A C 1
ATOM 2237 O O . ASN A 1 284 ? -25.825 -6.588 12.432 1.00 81.44 284 ASN A O 1
ATOM 2241 N N . LYS A 1 285 ? -23.621 -6.748 12.833 1.00 77.31 285 LYS A N 1
ATOM 2242 C CA . LYS A 1 285 ? -23.229 -5.603 11.997 1.00 77.31 285 LYS A CA 1
ATOM 2243 C C . LYS A 1 285 ? -22.809 -5.986 10.572 1.00 77.31 285 LYS A C 1
ATOM 2245 O O . LYS A 1 285 ? -22.390 -5.102 9.829 1.00 77.31 285 LYS A O 1
ATOM 2250 N N . LEU A 1 286 ? -22.948 -7.256 10.176 1.00 80.25 286 LEU A N 1
ATOM 2251 C CA . LEU A 1 286 ? -22.522 -7.778 8.867 1.00 80.25 286 LEU A CA 1
ATOM 2252 C C . LEU A 1 286 ? -21.033 -7.509 8.568 1.00 80.25 286 LEU A C 1
ATOM 2254 O O . LEU A 1 286 ? -20.658 -7.223 7.431 1.00 80.25 286 LEU A O 1
ATOM 2258 N N . VAL A 1 287 ? -20.191 -7.584 9.600 1.00 82.88 287 VAL A N 1
ATOM 2259 C CA . VAL A 1 287 ? -18.735 -7.458 9.493 1.00 82.88 287 VAL A CA 1
ATOM 2260 C C . VAL A 1 287 ? -18.134 -8.841 9.260 1.00 82.88 287 VAL A C 1
ATOM 2262 O O . VAL A 1 287 ? -18.324 -9.756 10.061 1.00 82.88 287 VAL A O 1
ATOM 2265 N N . GLU A 1 288 ? -17.378 -8.991 8.178 1.00 84.12 288 GLU A N 1
ATOM 2266 C CA . GLU A 1 288 ? -16.612 -10.193 7.871 1.00 84.12 288 GLU A CA 1
ATOM 2267 C C . GLU A 1 288 ? -15.392 -10.298 8.801 1.00 84.12 288 GLU A C 1
ATOM 2269 O O . GLU A 1 288 ? -14.498 -9.447 8.782 1.00 84.12 288 GLU A O 1
ATOM 2274 N N . LEU A 1 289 ? -15.358 -11.354 9.617 1.00 80.38 289 LEU A N 1
ATOM 2275 C CA . LEU A 1 289 ? -14.197 -11.719 10.426 1.00 80.38 289 LEU A CA 1
ATOM 2276 C C . LEU A 1 289 ? -13.275 -12.617 9.596 1.00 80.38 289 LEU A C 1
ATOM 2278 O O . LEU A 1 289 ? -13.624 -13.761 9.306 1.00 80.38 289 LEU A O 1
ATOM 2282 N N . VAL A 1 290 ? -12.094 -12.118 9.238 1.00 79.06 290 VAL A N 1
ATOM 2283 C CA . VAL A 1 290 ? -11.084 -12.904 8.520 1.00 79.06 290 VAL A CA 1
ATOM 2284 C C . VAL A 1 290 ? -10.025 -13.389 9.504 1.00 79.06 290 VAL A C 1
ATOM 2286 O O . VAL A 1 290 ? -9.268 -12.595 10.068 1.00 79.06 290 VAL A O 1
ATOM 2289 N N . LEU A 1 291 ? -9.978 -14.705 9.697 1.00 76.12 291 LEU A N 1
ATOM 2290 C CA . LEU A 1 291 ? -9.113 -15.369 10.673 1.00 76.12 291 LEU A CA 1
ATOM 2291 C C . LEU A 1 291 ? -7.750 -15.711 10.067 1.00 76.12 291 LEU A C 1
ATOM 2293 O O . LEU A 1 291 ? -7.667 -16.114 8.903 1.00 76.12 291 LEU A O 1
ATOM 2297 N N . HIS A 1 292 ? -6.694 -15.551 10.866 1.00 62.28 292 HIS A N 1
ATOM 2298 C CA . HIS A 1 292 ? -5.314 -15.897 10.524 1.00 62.28 292 HIS A CA 1
ATOM 2299 C C . HIS A 1 292 ? -4.571 -16.493 11.713 1.00 62.28 292 HIS A C 1
ATOM 2301 O O . HIS A 1 292 ? -4.878 -16.080 12.857 1.00 62.28 292 HIS A O 1
#

Mean predicted aligned error: 10.48 Å

Organism: NCBI:txid479676

Foldseek 3Di:
DPPDDDLVNLLVVLVPPDPDDPPDDDDLVVLCVPDPSSVLSSQQNDQEDEEEDEPVRDDLVVLLVVLLSRQNHAEYAYEYPDDDLPDQVVLSNLQSCLVRHQNHQYYAYDDHAHAQVSLQSNLVSHQNHQEYHHEHEPPHAQPSQLSNQNHAAYAYHYDDDPPDDDPPDDDCPPRQVRLLVNLVSHALNHAYYAYAQEANDPCSLVSQLVRNQNHAYYHHAHYDYPPPLVSNLNSLLSNQNHAEYEYEPDPDALVSNLVRHLNHAEYEYEPVRDDPVSVVSCVVSNHHYDYD

Solvent-accessible surface area (backbone atoms only — not comparable to full-atom values): 15618 Å² total; per-residue (Å²): 131,84,87,68,83,51,69,71,60,51,49,52,50,62,70,67,49,82,84,63,62,97,85,57,87,53,74,73,62,52,47,48,68,74,36,77,67,46,29,50,51,50,34,44,70,34,34,67,48,80,46,81,42,31,77,91,78,49,53,50,69,58,47,27,60,57,43,59,52,28,82,48,32,28,34,42,38,38,38,60,44,93,69,61,97,84,57,64,58,59,35,45,43,41,43,27,45,24,76,42,36,53,66,24,28,33,43,35,41,38,79,58,59,27,64,61,72,31,45,42,52,29,23,70,38,21,48,60,27,27,32,42,36,40,23,33,43,82,88,66,72,45,76,37,46,59,48,36,78,50,40,27,31,43,35,42,35,42,61,83,66,93,86,59,76,75,88,73,82,90,81,70,86,73,54,46,59,45,58,42,52,30,59,69,44,42,65,52,70,26,32,33,44,30,45,28,48,38,69,60,44,91,66,40,47,44,51,45,16,71,50,30,41,57,21,28,32,42,32,47,27,59,32,56,65,78,74,52,64,69,43,49,49,53,14,39,58,40,20,66,48,26,30,35,43,32,44,29,75,54,92,69,64,58,51,60,52,62,67,45,29,91,48,40,40,35,38,34,38,38,62,92,62,63,48,74,65,37,52,50,53,28,58,76,63,64,29,46,79,48,75,99

InterPro domains:
  IPR032675 Leucine-rich repeat domain superfamily [G3DSA:3.80.10.10] (12-289)

Sequence (292 aa):
MDGSLCDELLEEVLRRLPRRLPFFASSTADVSLVSKRWLRLYRSTTSTLSLRLSPDNCTPHSLSSFLSHFPCLSSLSITIDGCDRVSSFPDQILLSVASSCPKLTHLCLQPKPVSHFPLLSLSTSCPHLTSLDIALTRPFRSHWLRFFHSLKNLNVSFFPVPNGFEPVDAACEGNFDGLKTMMLAMSNDLEELALVYCNLGPGLLTTLGQKFRNLRKLDLSFNRGVLADEEFISMLALCNFLTELKVRRCEESVELFVLNCPRLRQIHVEESKLSDVSRSWASNKLVELVLH

Nearest PDB structures (foldseek):
  2p1n-assembly3_B  TM=4.606E-01  e=1.641E-09  Arabidopsis thaliana
  8j07-assembly1_5  TM=6.076E-01  e=2.666E-05  Homo sapiens
  1pgv-assembly1_A  TM=5.485E-01  e=6.121E-03  Caenorhabditis elegans
  8j07-assembly1_w  TM=5.520E-01  e=1.501E-02  Homo sapiens
  3s5s-assembly1_B  TM=3.490E-01  e=1.775E-02  Sorangium cellulosum So ce56

Radius of gyration: 22.04 Å; Cα contacts (8 Å, |Δi|>4): 528; chains: 1; bounding box: 49×36×79 Å

pLDDT: mean 77.9, std 14.76, range [31.62, 94.69]